Protein AF-U9URC3-F1 (afdb_monomer)

Secondary structure (DSSP, 8-state):
---S---BS-EEEE--PPP---TTHHHHHHHHHHHHHHHHHHHT--TTTS-HHHHHHHHHHTT---STT--EEEE-TT-B-SSSSSPPPGGG-SS--TT-----S-S----SHHHHHHHH---------SS---GGGS-GGGGGG--SS---TT-TT----HHHHHTSPPPPTTSHHHHHHHHHHHHHHHHHHHHHHHHHHHHHHHHHTTS-GGGHHHHHHHHHHHHHHHHHHHHHHHHHHHHHHHHHHHHHHHHHHHHHHHHHHHHHHHHHHS----GGGGGGS--TT---TT-----TTS------PPPPP--------PPP-----

Sequence (329 aa):
MVQKAQNYMYRKYYSEFKYRYSSSKKRQEKRFERNRRRVFKKAGIDSISSTKEEKLLASRRSTFLLTESQYIVKPIMHLKYKKKFTYPLQGFYNFPIPHLKETSPAVPEVDMTSFFEANRNYIPPTPVLTHPIDVSKVPPDLIPYIPDYPVYYGDIHNHLSNKQKAQRKPLQVGSKKWKDHIRQIKFFKENQLAREQERLDRLDNAKLWNTSPHKVDQRLSHERLLNKLQDRYDDYRKIKSQVSTIDNLNNECKKLSSLIEDAHLDLALTQRLSGDTSDDTKAFEQRPCKRVANVNHNLDLLQSSHTKKRIRALNTSDDGIVLTPVITE

Nearest PDB structures (foldseek):
  8hkz-assembly1_L31E  TM=2.756E-01  e=2.527E+00  Sulfolobus acidocaldarius DSM 639
  7pnw-assembly1_G  TM=2.609E-01  e=5.051E+00  Mus musculus

Foldseek 3Di:
DDPDWDQFLDKDKAAQDDDDDDPCVVVVVVVLVVVLVVLCVVLVHDPPPDDPVSSVVSCQVVQHPPDRGDMGIGGDVVGGQPDIPDDDDPVVDPDDRVPPPPDDDDDDDPPPVVVVVVVVPPPDPQPQVPDDQPCVLADPVLVVQDDRHFAFQPCLPVPDDPVRVVVGDGDDRNDPSVNVSSVVSVVVVVVVVVVVVVVVVLVVCCVVVVHDSVCSVVVVVVVVVVVVVVVVVVVVVVVVVVVVVVVVVVVVVVVVVVVVVVVVVVVVVVCVVPDPDDPVPPVPPPDVPDDDPVPDPPPPPPPDPDDDDDDDDDDDDDDDDDDDDDDDD

pLDDT: mean 75.78, std 19.38, range [30.55, 97.69]

Radius of gyration: 50.07 Å; Cα contacts (8 Å, |Δi|>4): 153; chains: 1; bounding box: 98×96×127 Å

Organism: Rhizophagus irregularis (strain DAOM 181602 / DAOM 197198 / MUCL 43194) (NCBI:txid747089)

Mean predicted aligned error: 22.15 Å

Structure (mmCIF, N/CA/C/O backbone):
data_AF-U9URC3-F1
#
_entry.id   AF-U9URC3-F1
#
loop_
_atom_site.group_PDB
_atom_site.id
_atom_site.type_symbol
_atom_site.label_atom_id
_atom_site.label_alt_id
_atom_site.label_comp_id
_atom_site.label_asym_id
_atom_site.label_entity_id
_atom_site.label_seq_id
_atom_site.pdbx_PDB_ins_code
_atom_site.Cartn_x
_atom_site.Cartn_y
_atom_site.Cartn_z
_atom_site.occupancy
_atom_site.B_iso_or_equiv
_atom_site.auth_seq_id
_atom_site.auth_comp_id
_atom_site.auth_asym_id
_atom_site.auth_atom_id
_atom_site.pdbx_PDB_model_num
ATOM 1 N N . MET A 1 1 ? -8.338 -39.412 24.713 1.00 31.38 1 MET A N 1
ATOM 2 C CA . MET A 1 1 ? -6.978 -38.843 24.876 1.00 31.38 1 MET A CA 1
ATOM 3 C C . MET A 1 1 ? -6.890 -37.502 24.160 1.00 31.38 1 MET A C 1
ATOM 5 O O . MET A 1 1 ? -6.954 -37.460 22.937 1.00 31.38 1 MET A O 1
ATOM 9 N N . VAL A 1 2 ? -6.795 -36.406 24.916 1.00 30.55 2 VAL A N 1
ATOM 10 C CA . VAL A 1 2 ? -6.688 -35.039 24.383 1.00 30.55 2 VAL A CA 1
ATOM 11 C C . VAL A 1 2 ? -5.329 -34.891 23.697 1.00 30.55 2 VAL A C 1
ATOM 13 O O . VAL A 1 2 ? -4.292 -34.833 24.355 1.00 30.55 2 VAL A O 1
ATOM 16 N N . GLN A 1 3 ? -5.308 -34.886 22.363 1.00 45.25 3 GLN A N 1
ATOM 17 C CA . GLN A 1 3 ? -4.078 -34.621 21.622 1.00 45.25 3 GLN A CA 1
ATOM 18 C C . GLN A 1 3 ? -3.603 -33.199 21.941 1.00 45.25 3 GLN A C 1
ATOM 20 O O . GLN A 1 3 ? -4.361 -32.239 21.808 1.00 45.25 3 GLN A O 1
ATOM 25 N N . LYS A 1 4 ? -2.338 -33.086 22.362 1.00 45.06 4 LYS A N 1
ATOM 26 C CA . LYS A 1 4 ? -1.588 -31.844 22.610 1.00 45.06 4 LYS A CA 1
ATOM 27 C C . LYS A 1 4 ? -2.038 -30.743 21.637 1.00 45.06 4 LYS A C 1
ATOM 29 O O . LYS A 1 4 ? -1.930 -30.925 20.424 1.00 45.06 4 LYS A O 1
ATOM 34 N N . ALA A 1 5 ? -2.581 -29.656 22.188 1.00 51.66 5 ALA A N 1
ATOM 35 C CA . ALA A 1 5 ? -3.389 -28.647 21.500 1.00 51.66 5 ALA A CA 1
ATOM 36 C C . ALA A 1 5 ? -3.005 -28.395 20.038 1.00 51.66 5 ALA A C 1
ATOM 38 O O . ALA A 1 5 ? -2.007 -27.740 19.719 1.00 51.66 5 ALA A O 1
ATOM 39 N N . GLN A 1 6 ? -3.832 -28.909 19.131 1.00 62.38 6 GLN A N 1
ATOM 40 C CA . GLN A 1 6 ? -3.716 -28.589 17.721 1.00 62.38 6 GLN A CA 1
ATOM 41 C C . GLN A 1 6 ? -4.151 -27.131 17.520 1.00 62.38 6 GLN A C 1
ATOM 43 O O . GLN A 1 6 ? -5.314 -26.797 17.682 1.00 62.38 6 GLN A O 1
ATOM 48 N N . ASN A 1 7 ? -3.213 -26.249 17.166 1.00 74.81 7 ASN A N 1
ATOM 49 C CA . ASN A 1 7 ? -3.511 -24.834 16.883 1.00 74.81 7 ASN A CA 1
ATOM 50 C C . ASN A 1 7 ? -4.219 -24.618 15.533 1.00 74.81 7 ASN A C 1
ATOM 52 O O . ASN A 1 7 ? -4.703 -23.522 15.258 1.00 74.81 7 ASN A O 1
ATOM 56 N N . TYR A 1 8 ? -4.222 -25.636 14.676 1.00 81.50 8 TYR A N 1
ATOM 57 C CA . TYR A 1 8 ? -4.667 -25.563 13.290 1.00 81.50 8 TYR A CA 1
ATOM 58 C C . TYR A 1 8 ? -5.859 -26.488 13.095 1.00 81.50 8 TYR A C 1
ATOM 60 O O . TYR A 1 8 ? -5.805 -27.637 13.528 1.00 81.50 8 TYR A O 1
ATOM 68 N N . MET A 1 9 ? -6.892 -25.983 12.427 1.00 80.94 9 MET A N 1
ATOM 69 C CA . MET A 1 9 ? -8.122 -26.722 12.136 1.00 80.94 9 MET A CA 1
ATOM 70 C C . MET A 1 9 ? -7.886 -27.832 11.125 1.00 80.94 9 MET A C 1
ATOM 72 O O . MET A 1 9 ? -8.385 -28.939 11.278 1.00 80.94 9 MET A O 1
ATOM 76 N N . TYR A 1 10 ? -7.076 -27.534 10.112 1.00 82.12 10 TYR A N 1
ATOM 77 C CA . TYR A 1 10 ? -6.843 -28.433 8.997 1.00 82.12 10 TYR A CA 1
ATOM 78 C C . TYR A 1 10 ? -5.362 -28.610 8.729 1.00 82.12 10 TYR A C 1
ATOM 80 O O . TYR A 1 10 ? -4.524 -27.723 8.952 1.00 82.12 10 TYR A O 1
ATOM 88 N N . ARG A 1 11 ? -5.050 -29.775 8.176 1.00 85.06 11 ARG A N 1
ATOM 89 C CA . ARG A 1 11 ? -3.738 -30.096 7.644 1.00 85.06 11 ARG A CA 1
ATOM 90 C C . ARG A 1 11 ? -3.910 -30.593 6.224 1.00 85.06 11 ARG A C 1
ATOM 92 O O . ARG A 1 11 ? -4.768 -31.423 5.957 1.00 85.06 11 ARG A O 1
ATOM 99 N N . LYS A 1 12 ? -3.077 -30.089 5.323 1.00 88.31 12 LYS A N 1
ATOM 100 C CA . LYS A 1 12 ? -3.027 -30.569 3.952 1.00 88.31 12 LYS A CA 1
ATOM 101 C C . LYS A 1 12 ? -2.119 -31.788 3.885 1.00 88.31 12 LYS A C 1
ATOM 103 O O . LYS A 1 12 ? -0.969 -31.727 4.332 1.00 88.31 12 LYS A O 1
ATOM 108 N N . TYR A 1 13 ? -2.673 -32.871 3.359 1.00 89.12 13 TYR A N 1
ATOM 109 C CA . TYR A 1 13 ? -1.991 -34.127 3.101 1.00 89.12 13 TYR A CA 1
ATOM 110 C C . TYR A 1 13 ? -1.509 -34.125 1.651 1.00 89.12 13 TYR A C 1
ATOM 112 O O . TYR A 1 13 ? -2.293 -33.874 0.740 1.00 89.12 13 TYR A O 1
ATOM 120 N N . TYR A 1 14 ? -0.215 -34.335 1.447 1.00 88.38 14 TYR A N 1
ATOM 121 C CA . TYR A 1 14 ? 0.390 -34.464 0.129 1.00 88.38 14 TYR A CA 1
ATOM 122 C C . TYR A 1 14 ? 0.994 -35.865 0.029 1.00 88.38 14 TYR A C 1
ATOM 124 O O . TYR A 1 14 ? 1.852 -36.207 0.846 1.00 88.38 14 TYR A O 1
ATOM 132 N N . SER A 1 15 ? 0.557 -36.651 -0.947 1.00 88.38 15 SER A N 1
ATOM 133 C CA . SER A 1 15 ? 0.990 -38.031 -1.183 1.00 88.38 15 SER A CA 1
ATOM 134 C C . SER A 1 15 ? 1.217 -38.274 -2.672 1.00 88.38 15 SER A C 1
ATOM 136 O O . SER A 1 15 ? 1.028 -37.367 -3.481 1.00 88.38 15 SER A O 1
ATOM 138 N N . GLU A 1 16 ? 1.644 -39.493 -3.017 1.00 87.38 16 GLU A N 1
ATOM 139 C CA . GLU A 1 16 ? 1.730 -39.964 -4.408 1.00 87.38 16 GLU A CA 1
ATOM 140 C C . GLU A 1 16 ? 2.624 -39.086 -5.293 1.00 87.38 16 GLU A C 1
ATOM 142 O O . GLU A 1 16 ? 2.329 -38.789 -6.454 1.00 87.38 16 GLU A O 1
ATOM 147 N N . PHE A 1 17 ? 3.746 -38.639 -4.728 1.00 82.69 17 PHE A N 1
ATOM 148 C CA . PHE A 1 17 ? 4.699 -37.809 -5.446 1.00 82.69 17 PHE A CA 1
ATOM 149 C C . PHE A 1 17 ? 5.296 -38.586 -6.619 1.00 82.69 17 PHE A C 1
ATOM 151 O O . PHE A 1 17 ? 5.963 -39.600 -6.435 1.00 82.69 17 PHE A O 1
ATOM 158 N N . LYS A 1 18 ? 5.086 -38.076 -7.834 1.00 80.88 18 LYS A N 1
ATOM 159 C CA . LYS A 1 18 ? 5.666 -38.644 -9.053 1.00 80.88 18 LYS A CA 1
ATOM 160 C C . LYS A 1 18 ? 6.988 -37.961 -9.365 1.00 80.88 18 LYS A C 1
ATOM 162 O O . LYS A 1 18 ? 7.048 -36.733 -9.480 1.00 80.88 18 LYS A O 1
ATOM 167 N N . TYR A 1 19 ? 8.035 -38.756 -9.544 1.00 74.75 19 TYR A N 1
ATOM 168 C CA . TYR A 1 19 ? 9.313 -38.249 -10.017 1.00 74.75 19 TYR A CA 1
ATOM 169 C C . TYR A 1 19 ? 9.184 -37.792 -11.477 1.00 74.75 19 TYR A C 1
ATOM 171 O O . TYR A 1 19 ? 8.700 -38.534 -12.330 1.00 74.75 19 TYR A O 1
ATOM 179 N N . ARG A 1 20 ? 9.610 -36.559 -11.779 1.00 78.50 20 ARG A N 1
ATOM 180 C CA . ARG A 1 20 ? 9.682 -36.044 -13.155 1.00 78.50 20 ARG A CA 1
ATOM 181 C C . ARG A 1 20 ? 11.132 -35.791 -13.531 1.00 78.50 20 ARG A C 1
ATOM 183 O O . ARG A 1 20 ? 11.792 -34.933 -12.943 1.00 78.50 20 ARG A O 1
ATOM 190 N N . TYR A 1 21 ? 11.614 -36.516 -14.536 1.00 72.81 21 TYR A N 1
ATOM 191 C CA . TYR A 1 21 ? 12.938 -36.289 -15.100 1.00 72.81 21 TYR A CA 1
ATOM 192 C C . TYR A 1 21 ? 12.959 -34.930 -15.811 1.00 72.81 21 TYR A C 1
ATOM 194 O O . TYR A 1 21 ? 12.099 -34.627 -16.632 1.00 72.81 21 TYR A O 1
ATOM 202 N N . SER A 1 22 ? 13.936 -34.093 -15.467 1.00 79.31 22 SER A N 1
ATOM 203 C CA . SER A 1 22 ? 14.170 -32.797 -16.108 1.00 79.31 22 SER A CA 1
ATOM 204 C C . SER A 1 22 ? 15.637 -32.677 -16.508 1.00 79.31 22 SER A C 1
ATOM 206 O O . SER A 1 22 ? 16.502 -33.333 -15.918 1.00 79.31 22 SER A O 1
ATOM 208 N N . SER A 1 23 ? 15.945 -31.776 -17.443 1.00 78.00 23 SER A N 1
ATOM 209 C CA . SER A 1 23 ? 17.325 -31.441 -17.841 1.00 78.00 23 SER A CA 1
ATOM 210 C C . SER A 1 23 ? 18.211 -30.999 -16.662 1.00 78.00 23 SER A C 1
ATOM 212 O O . SER A 1 23 ? 19.436 -31.042 -16.732 1.00 78.00 23 SER A O 1
ATOM 214 N N . SER A 1 24 ? 17.601 -30.630 -15.530 1.00 85.81 24 SER A N 1
ATOM 215 C CA . SER A 1 24 ? 18.272 -30.213 -14.297 1.00 85.81 24 SER A CA 1
ATOM 216 C C . SER A 1 24 ? 18.508 -31.339 -13.276 1.00 85.81 24 SER A C 1
ATOM 218 O O . SER A 1 24 ? 18.863 -31.036 -12.132 1.00 85.81 24 SER A O 1
ATOM 220 N N . LYS A 1 25 ? 18.366 -32.622 -13.652 1.00 86.62 25 LYS A N 1
ATOM 221 C CA . LYS A 1 25 ? 18.494 -33.792 -12.753 1.00 86.62 25 LYS A CA 1
ATOM 222 C C . LYS A 1 25 ? 19.725 -33.730 -11.840 1.00 86.62 25 LYS A C 1
ATOM 224 O O . LYS A 1 25 ? 19.582 -33.730 -10.620 1.00 86.62 25 LYS A O 1
ATOM 229 N N . LYS A 1 26 ? 20.928 -33.557 -12.407 1.00 88.44 26 LYS A N 1
ATOM 230 C CA . LYS A 1 26 ? 22.192 -33.500 -11.637 1.00 88.44 26 LYS A CA 1
ATOM 231 C C . LYS A 1 26 ? 22.190 -32.384 -10.582 1.00 88.44 26 LYS A C 1
ATOM 233 O O . LYS A 1 26 ? 22.723 -32.547 -9.485 1.00 88.44 26 LYS A O 1
ATOM 238 N N . ARG A 1 27 ? 21.597 -31.222 -10.896 1.00 89.88 27 ARG A N 1
ATOM 239 C CA . ARG A 1 27 ? 21.493 -30.090 -9.956 1.00 89.88 27 ARG A CA 1
ATOM 240 C C . ARG A 1 27 ? 20.479 -30.381 -8.849 1.00 89.88 27 ARG A C 1
ATOM 242 O O . ARG A 1 27 ? 20.736 -30.031 -7.698 1.00 89.88 27 ARG A O 1
ATOM 249 N N . GLN A 1 28 ? 19.354 -31.007 -9.186 1.00 88.56 28 GLN A N 1
ATOM 250 C CA . GLN A 1 28 ? 18.324 -31.402 -8.223 1.00 88.56 28 GLN A CA 1
ATOM 251 C C . GLN A 1 28 ? 18.847 -32.466 -7.257 1.00 88.56 28 GLN A C 1
ATOM 253 O O . GLN A 1 28 ? 18.683 -32.311 -6.053 1.00 88.56 28 GLN A O 1
ATOM 258 N N . GLU A 1 29 ? 19.578 -33.459 -7.756 1.00 90.12 29 GLU A N 1
ATOM 259 C CA . GLU A 1 29 ? 20.199 -34.517 -6.954 1.00 90.12 29 GLU A CA 1
ATOM 260 C C . GLU A 1 29 ? 21.254 -33.961 -5.986 1.00 90.12 29 GLU A C 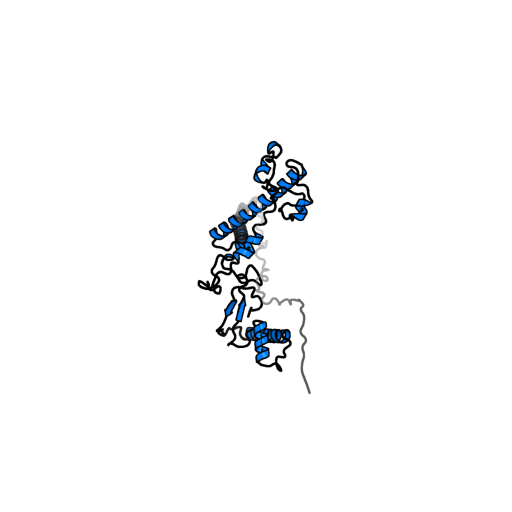1
ATOM 262 O O . GLU A 1 29 ? 21.201 -34.214 -4.784 1.00 90.12 29 GLU A O 1
ATOM 267 N N . LYS A 1 30 ? 22.133 -33.061 -6.455 1.00 92.62 30 LYS A N 1
ATOM 268 C CA . LYS A 1 30 ? 23.067 -32.340 -5.567 1.00 92.62 30 LYS A CA 1
ATOM 269 C C . LYS A 1 30 ? 22.343 -31.540 -4.477 1.00 92.62 30 LYS A C 1
ATOM 271 O O . LYS A 1 30 ? 22.821 -31.459 -3.345 1.00 92.62 30 LYS A O 1
ATOM 276 N N . ARG A 1 31 ? 21.209 -30.902 -4.800 1.00 92.31 31 ARG A N 1
ATOM 277 C CA . ARG A 1 31 ? 20.391 -30.166 -3.816 1.00 92.31 31 ARG A CA 1
ATOM 278 C C . ARG A 1 31 ? 19.714 -31.115 -2.828 1.00 92.31 31 ARG A C 1
ATOM 280 O O . ARG A 1 31 ? 19.705 -30.811 -1.637 1.00 92.31 31 ARG A O 1
ATOM 287 N N . PHE A 1 32 ? 19.201 -32.243 -3.309 1.00 92.00 32 PHE A N 1
ATOM 288 C CA . PHE A 1 32 ? 18.604 -33.294 -2.496 1.00 92.00 32 PHE A CA 1
ATOM 289 C C . PHE A 1 32 ? 19.607 -33.830 -1.473 1.00 92.00 32 PHE A C 1
ATOM 291 O O . PHE A 1 32 ? 19.344 -33.758 -0.276 1.00 92.00 32 PHE A O 1
ATOM 298 N N . GLU A 1 33 ? 20.799 -34.235 -1.914 1.00 92.62 33 GLU A N 1
ATOM 299 C CA . GLU A 1 33 ? 21.848 -34.759 -1.033 1.00 92.62 33 GLU A CA 1
ATOM 300 C C . GLU A 1 33 ? 22.318 -33.738 0.004 1.00 92.62 33 GLU A C 1
ATOM 302 O O . GLU A 1 33 ? 22.483 -34.056 1.185 1.00 92.62 33 GLU A O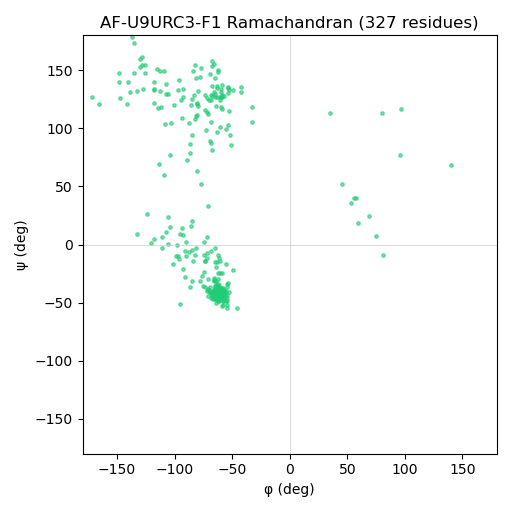 1
ATOM 307 N N . ARG A 1 34 ? 22.471 -32.472 -0.400 1.00 94.44 34 ARG A N 1
ATOM 308 C CA . ARG A 1 34 ? 22.800 -31.391 0.538 1.00 94.44 34 ARG A CA 1
ATOM 309 C C . ARG A 1 34 ? 21.724 -31.235 1.614 1.00 94.44 34 ARG A C 1
ATOM 311 O O . ARG A 1 34 ? 22.055 -31.079 2.790 1.00 94.44 34 ARG A O 1
ATOM 318 N N . ASN A 1 35 ? 20.451 -31.271 1.224 1.00 93.62 35 ASN A N 1
ATOM 319 C CA . ASN A 1 35 ? 19.338 -31.166 2.163 1.00 93.62 35 ASN A CA 1
ATOM 320 C C . ASN A 1 35 ? 19.250 -32.392 3.075 1.00 93.62 35 ASN A C 1
ATOM 322 O O . ASN A 1 35 ? 19.086 -32.215 4.280 1.00 93.62 35 ASN A O 1
ATOM 326 N N . ARG A 1 36 ? 19.454 -33.601 2.541 1.00 91.56 36 ARG A N 1
ATOM 327 C CA . ARG A 1 36 ? 19.506 -34.851 3.311 1.00 91.56 36 ARG A CA 1
ATOM 328 C C . ARG A 1 36 ? 20.543 -34.768 4.431 1.00 91.56 36 ARG A C 1
ATOM 330 O O . ARG A 1 36 ? 20.204 -34.941 5.599 1.00 91.56 36 ARG A O 1
ATOM 337 N N . ARG A 1 37 ? 21.783 -34.384 4.102 1.00 92.12 37 ARG A N 1
ATOM 338 C CA . ARG A 1 37 ? 22.860 -34.195 5.094 1.00 92.12 37 ARG A CA 1
ATOM 339 C C . ARG A 1 37 ? 22.503 -33.148 6.144 1.00 92.12 37 ARG A C 1
ATOM 341 O O . ARG A 1 37 ? 22.754 -33.353 7.326 1.00 92.12 37 ARG A O 1
ATOM 348 N N . ARG A 1 38 ? 21.894 -32.030 5.732 1.00 94.06 38 ARG A N 1
ATOM 349 C CA . ARG A 1 38 ? 21.461 -30.970 6.655 1.00 94.06 38 ARG A CA 1
ATOM 350 C C . ARG A 1 38 ? 20.397 -31.466 7.634 1.00 94.06 38 ARG A C 1
ATOM 352 O O . ARG A 1 38 ? 20.469 -31.130 8.811 1.00 94.06 38 ARG A O 1
ATOM 359 N N . VAL A 1 39 ? 19.419 -32.233 7.156 1.00 93.62 39 VAL A N 1
ATOM 360 C CA . VAL A 1 39 ? 18.357 -32.811 7.991 1.00 93.62 39 VAL A CA 1
ATOM 361 C C . VAL A 1 39 ? 18.947 -33.759 9.027 1.00 93.62 39 VAL A C 1
ATOM 363 O O . VAL A 1 39 ? 18.636 -33.626 10.208 1.00 93.62 39 VAL A O 1
ATOM 366 N N . PHE A 1 40 ? 19.835 -34.657 8.601 1.00 93.06 40 PHE A N 1
ATOM 367 C CA . PHE A 1 40 ? 20.477 -35.626 9.489 1.00 93.06 40 PHE A CA 1
ATOM 368 C C . PHE A 1 40 ? 21.372 -34.941 10.523 1.00 93.06 40 PHE A C 1
ATOM 370 O O . PHE A 1 40 ? 21.194 -35.162 11.718 1.00 93.06 40 PHE A O 1
ATOM 377 N N . LYS A 1 41 ? 22.203 -33.980 10.096 1.00 92.75 41 LYS A N 1
ATOM 378 C CA . LYS A 1 41 ? 23.013 -33.157 11.006 1.00 92.75 41 LYS A CA 1
ATOM 379 C C . LYS A 1 41 ? 22.152 -32.408 12.028 1.00 92.75 41 LYS A C 1
ATOM 381 O O . LYS A 1 41 ? 22.496 -32.367 13.201 1.00 92.75 41 LYS A O 1
ATOM 386 N N . LYS A 1 42 ? 21.019 -31.831 11.607 1.00 93.31 42 LYS A N 1
ATOM 387 C CA . LYS A 1 42 ? 20.093 -31.126 12.511 1.00 93.31 42 LYS A CA 1
ATOM 388 C C . LYS A 1 42 ? 19.441 -32.064 13.532 1.00 93.31 42 LYS A C 1
ATOM 390 O O . LYS A 1 42 ? 19.111 -31.623 14.626 1.00 93.31 42 LYS A O 1
ATOM 395 N N . ALA A 1 43 ? 19.219 -33.320 13.161 1.00 90.12 43 ALA A N 1
ATOM 396 C CA . ALA A 1 43 ? 18.671 -34.337 14.048 1.00 90.12 43 ALA A CA 1
ATOM 397 C C . ALA A 1 43 ? 19.740 -35.032 14.911 1.00 90.12 43 ALA A C 1
ATOM 399 O O . ALA A 1 43 ? 19.367 -35.834 15.758 1.00 90.12 43 ALA A O 1
ATOM 400 N N . GLY A 1 44 ? 21.029 -34.732 14.707 1.00 91.19 44 GLY A N 1
ATOM 401 C CA . GLY A 1 44 ? 22.131 -35.383 15.416 1.00 91.19 44 GLY A CA 1
ATOM 402 C C . GLY A 1 44 ? 22.323 -36.852 15.034 1.00 91.19 44 GLY A C 1
ATOM 403 O O . GLY A 1 44 ? 22.834 -37.610 15.846 1.00 91.19 44 GLY A O 1
ATOM 404 N N . ILE A 1 45 ? 21.885 -37.261 13.835 1.00 89.19 45 ILE A N 1
ATOM 405 C CA . ILE A 1 45 ? 22.007 -38.647 13.365 1.00 89.19 45 ILE A CA 1
ATOM 406 C C . ILE A 1 45 ? 23.077 -38.772 12.281 1.00 89.19 45 ILE A C 1
ATOM 408 O O . ILE A 1 45 ? 23.140 -37.965 11.347 1.00 89.19 45 ILE A O 1
ATOM 412 N N . ASP A 1 46 ? 23.878 -39.829 12.371 1.00 85.94 46 ASP A N 1
ATOM 413 C CA . ASP A 1 46 ? 24.911 -40.126 11.385 1.00 85.94 46 ASP A CA 1
ATOM 414 C C . ASP A 1 46 ? 24.332 -40.861 10.187 1.00 85.94 46 ASP A C 1
ATOM 416 O O . ASP A 1 46 ? 23.687 -41.897 10.326 1.00 85.94 46 ASP A O 1
ATOM 420 N N . SER A 1 47 ? 24.605 -40.374 8.975 1.00 77.44 47 SER A N 1
ATOM 421 C CA . SER A 1 47 ? 24.034 -40.943 7.744 1.00 77.44 47 SER A CA 1
ATOM 422 C C . SER A 1 47 ? 24.370 -42.425 7.530 1.00 77.44 47 SER A C 1
ATOM 424 O O . SER A 1 47 ? 23.636 -43.103 6.808 1.00 77.44 47 SER A O 1
ATOM 426 N N . ILE A 1 48 ? 25.470 -42.911 8.108 1.00 81.00 48 ILE A N 1
ATOM 427 C CA . ILE A 1 48 ? 25.983 -44.273 7.914 1.00 81.00 48 ILE A CA 1
ATOM 428 C C . ILE A 1 48 ? 25.480 -45.193 9.034 1.00 81.00 48 ILE A C 1
ATOM 430 O O . ILE A 1 48 ? 24.862 -46.205 8.730 1.00 81.00 48 ILE A O 1
ATOM 434 N N . SER A 1 49 ? 25.655 -44.790 10.297 1.00 83.75 49 SER A N 1
ATOM 435 C CA . SER A 1 49 ? 25.343 -45.608 11.481 1.00 83.75 49 SER A CA 1
ATOM 436 C C . SER A 1 49 ? 23.845 -45.674 11.829 1.00 83.75 49 SER A C 1
ATOM 438 O O . SER A 1 49 ? 23.367 -46.691 12.320 1.00 83.75 49 SER A O 1
ATOM 440 N N . SER A 1 50 ? 23.071 -44.617 11.543 1.00 86.69 50 SER A N 1
ATOM 441 C CA . SER A 1 50 ? 21.668 -44.551 11.990 1.00 86.69 50 SER A CA 1
ATOM 442 C C . SER A 1 50 ? 20.741 -45.545 11.288 1.00 86.69 50 SER A C 1
ATOM 444 O O . SER A 1 50 ? 20.868 -45.836 10.085 1.00 86.69 50 SER A O 1
ATOM 446 N N . THR A 1 51 ? 19.748 -46.020 12.041 1.00 90.50 51 THR A N 1
ATOM 447 C CA . THR A 1 51 ? 18.754 -46.976 11.546 1.00 90.50 51 THR A CA 1
ATOM 448 C C . THR A 1 51 ? 17.858 -46.337 10.483 1.00 90.50 51 THR A C 1
ATOM 450 O O . THR A 1 51 ? 17.698 -45.113 10.389 1.00 90.50 51 THR A O 1
ATOM 453 N N . LYS A 1 52 ? 17.234 -47.169 9.639 1.00 87.62 52 LYS A N 1
ATOM 454 C CA . LYS A 1 52 ? 16.277 -46.687 8.630 1.00 87.62 52 LYS A CA 1
ATOM 455 C C . LYS A 1 52 ? 15.139 -45.901 9.291 1.00 87.62 52 LYS A C 1
ATOM 457 O O . LYS A 1 52 ? 14.745 -44.859 8.777 1.00 87.62 52 LYS A O 1
ATOM 462 N N . GLU A 1 53 ? 14.649 -46.361 10.436 1.00 88.50 53 GLU A N 1
ATOM 463 C CA . GLU A 1 53 ? 13.547 -45.728 11.164 1.00 88.50 53 GLU A CA 1
ATOM 464 C C . GLU A 1 53 ? 13.916 -44.355 11.724 1.00 88.50 53 GLU A C 1
ATOM 466 O O . GLU A 1 53 ? 13.148 -43.406 11.558 1.00 88.50 53 GLU A O 1
ATOM 471 N N . GLU A 1 54 ? 15.114 -44.201 12.289 1.00 90.31 54 GLU A N 1
ATOM 472 C CA . GLU A 1 54 ? 15.624 -42.907 12.756 1.00 90.31 54 GLU A CA 1
ATOM 473 C C . GLU A 1 54 ? 15.717 -41.893 11.615 1.00 90.31 54 GLU A C 1
ATOM 475 O O . GLU A 1 54 ? 15.239 -40.758 11.734 1.00 90.31 54 GLU A O 1
ATOM 480 N N . LYS A 1 55 ? 16.257 -42.320 10.467 1.00 89.56 55 LYS A N 1
ATOM 481 C CA . LYS A 1 55 ? 16.334 -41.494 9.254 1.00 89.56 55 LYS A CA 1
ATOM 482 C C . LYS A 1 55 ? 14.942 -41.082 8.782 1.00 89.56 55 LYS A C 1
ATOM 484 O O . LYS A 1 55 ? 14.731 -39.913 8.440 1.00 89.56 55 LYS A O 1
ATOM 489 N N . LEU A 1 56 ? 13.977 -42.004 8.786 1.00 88.81 56 LEU A N 1
ATOM 490 C CA . LEU A 1 56 ? 12.587 -41.721 8.423 1.00 88.81 56 LEU A CA 1
ATOM 491 C C . LEU A 1 56 ? 11.937 -40.746 9.419 1.00 88.81 56 LEU A C 1
ATOM 493 O O . LEU A 1 56 ? 11.281 -39.794 8.996 1.00 88.81 56 LEU A O 1
ATOM 497 N N . LEU A 1 57 ? 12.150 -40.917 10.724 1.00 88.38 57 LEU A N 1
ATOM 498 C CA . LEU A 1 57 ? 11.591 -40.049 11.761 1.00 88.38 57 LEU A CA 1
ATOM 499 C C . LEU A 1 57 ? 12.161 -38.625 11.683 1.00 88.38 57 LEU A C 1
ATOM 501 O O . LEU A 1 57 ? 11.401 -37.651 11.716 1.00 88.38 57 LEU A O 1
ATOM 505 N N . ALA A 1 58 ? 13.479 -38.487 11.520 1.00 90.19 58 ALA A N 1
ATOM 506 C CA . ALA A 1 58 ? 14.148 -37.200 11.322 1.00 90.19 58 ALA A CA 1
ATOM 507 C C . ALA A 1 58 ? 13.654 -36.490 10.051 1.00 90.19 58 ALA A C 1
ATOM 509 O O . ALA A 1 58 ? 13.367 -35.285 10.057 1.00 90.19 58 ALA A O 1
ATOM 510 N N . SER A 1 59 ? 13.478 -37.252 8.971 1.00 89.38 59 SER A N 1
ATOM 511 C CA . SER A 1 59 ? 12.929 -36.750 7.708 1.00 89.38 59 SER A CA 1
ATOM 512 C C . SER A 1 59 ? 11.488 -36.258 7.884 1.00 89.38 59 SER A C 1
ATOM 514 O O . SER A 1 59 ? 11.172 -35.128 7.517 1.00 89.38 59 SER A O 1
ATOM 516 N N . ARG A 1 60 ? 10.629 -37.019 8.577 1.00 86.31 60 ARG A N 1
ATOM 517 C CA . ARG A 1 60 ? 9.241 -36.614 8.874 1.00 86.31 60 ARG A CA 1
ATOM 518 C C . ARG A 1 60 ? 9.173 -35.341 9.715 1.00 86.31 60 ARG A C 1
ATOM 520 O O . ARG A 1 60 ? 8.418 -34.430 9.377 1.00 86.31 60 ARG A O 1
ATOM 527 N N . ARG A 1 61 ? 9.985 -35.234 10.774 1.00 86.75 61 ARG A N 1
ATOM 528 C CA . ARG A 1 61 ? 10.046 -34.035 11.636 1.00 86.75 61 ARG A CA 1
ATOM 529 C C . ARG A 1 61 ? 10.489 -32.785 10.873 1.00 86.75 61 ARG A C 1
ATOM 531 O O . ARG A 1 61 ? 10.002 -31.692 11.147 1.00 86.75 61 ARG A O 1
ATOM 538 N N . SER A 1 62 ? 11.388 -32.945 9.906 1.00 87.50 62 SER A N 1
ATOM 539 C CA . SER A 1 62 ? 11.885 -31.858 9.053 1.00 87.50 62 SER A CA 1
ATOM 540 C C . SER A 1 62 ? 11.067 -31.650 7.775 1.00 87.50 62 SER A C 1
ATOM 542 O O . SER A 1 62 ? 11.381 -30.758 6.986 1.00 87.50 62 SER A O 1
ATOM 544 N N . THR A 1 63 ? 9.989 -32.417 7.573 1.00 86.62 63 THR A N 1
ATOM 545 C CA . THR A 1 63 ? 9.173 -32.422 6.347 1.00 86.62 63 THR A CA 1
ATOM 546 C C . THR A 1 63 ? 9.992 -32.638 5.070 1.00 86.62 63 THR A C 1
ATOM 548 O O . THR A 1 63 ? 9.715 -32.036 4.035 1.00 86.62 63 THR A O 1
ATOM 551 N N . PHE A 1 64 ? 11.023 -33.472 5.169 1.00 89.44 64 PHE A N 1
ATOM 552 C CA . PHE A 1 64 ? 11.877 -33.898 4.072 1.00 89.44 64 PHE A CA 1
ATOM 553 C C . PHE A 1 64 ? 11.403 -35.258 3.551 1.00 89.44 64 PHE A C 1
ATOM 555 O O . PHE A 1 64 ? 11.144 -36.159 4.348 1.00 89.44 64 PHE A O 1
ATOM 562 N N . LEU A 1 65 ? 11.287 -35.397 2.229 1.00 88.56 65 LEU A N 1
ATOM 563 C CA . LEU A 1 65 ? 10.942 -36.661 1.579 1.00 88.56 65 LEU A CA 1
ATOM 564 C C . LEU A 1 65 ? 12.220 -37.453 1.317 1.00 88.56 65 LEU A C 1
ATOM 566 O O . LEU A 1 65 ? 12.984 -37.103 0.426 1.00 88.56 65 LEU A O 1
ATOM 570 N N . LEU A 1 66 ? 12.467 -38.490 2.110 1.00 87.88 66 LEU A N 1
ATOM 571 C CA . LEU A 1 66 ? 13.606 -39.391 1.947 1.00 87.88 66 LEU A CA 1
ATOM 572 C C . LEU A 1 66 ? 13.307 -40.529 0.964 1.00 87.88 66 LEU A C 1
ATOM 574 O O . LEU A 1 66 ? 14.198 -40.941 0.229 1.00 87.88 66 LEU A O 1
ATOM 578 N N . THR A 1 67 ? 12.073 -41.037 0.968 1.00 83.12 67 THR A N 1
ATOM 579 C CA . THR A 1 67 ? 11.611 -42.128 0.097 1.00 83.12 67 THR A CA 1
ATOM 580 C C . THR A 1 67 ? 10.325 -41.725 -0.616 1.00 83.12 67 THR A C 1
ATOM 582 O O . THR A 1 67 ? 9.568 -40.897 -0.113 1.00 83.12 67 THR A O 1
ATOM 585 N N . GLU A 1 68 ? 10.057 -42.323 -1.776 1.00 76.12 68 GLU A N 1
ATOM 586 C CA . GLU A 1 68 ? 8.910 -41.964 -2.627 1.00 76.12 68 GLU A CA 1
ATOM 587 C C . GLU A 1 68 ? 7.552 -42.279 -1.985 1.00 76.12 68 GLU A C 1
ATOM 589 O O . GLU A 1 68 ? 6.588 -41.545 -2.174 1.00 76.12 68 GLU A O 1
ATOM 594 N N . SER A 1 69 ? 7.490 -43.312 -1.144 1.00 75.25 69 SER A N 1
ATOM 595 C CA . SER A 1 69 ? 6.282 -43.707 -0.409 1.00 75.25 69 SER A CA 1
ATOM 596 C C . SER A 1 69 ? 5.918 -42.784 0.764 1.00 75.25 69 SER A C 1
ATOM 598 O O . SER A 1 69 ? 4.969 -43.058 1.500 1.00 75.25 69 SER A O 1
ATOM 600 N N . GLN A 1 70 ? 6.666 -41.701 0.990 1.00 81.75 70 GLN A N 1
ATOM 601 C CA . GLN A 1 70 ? 6.380 -40.766 2.073 1.00 81.75 70 GLN A CA 1
ATOM 602 C C . GLN A 1 70 ? 5.332 -39.726 1.691 1.00 81.75 70 GLN A C 1
ATOM 604 O O . GLN A 1 70 ? 5.243 -39.256 0.560 1.00 81.75 70 GLN A O 1
ATOM 609 N N . TYR A 1 71 ? 4.590 -39.295 2.705 1.00 86.25 71 TYR A N 1
ATOM 610 C CA . TYR A 1 71 ? 3.626 -38.213 2.606 1.00 86.25 71 TYR A CA 1
ATOM 611 C C . TYR A 1 71 ? 4.082 -37.004 3.428 1.00 86.25 71 TYR A C 1
ATOM 613 O O . TYR A 1 71 ? 4.736 -37.134 4.468 1.00 86.25 71 TYR A O 1
ATOM 621 N N . ILE A 1 72 ? 3.707 -35.806 2.982 1.00 85.69 72 ILE A N 1
ATOM 622 C CA . ILE A 1 72 ? 3.934 -34.562 3.719 1.00 85.69 72 ILE A CA 1
ATOM 623 C C . ILE A 1 72 ? 2.606 -34.101 4.309 1.00 85.69 72 ILE A C 1
ATOM 625 O O . ILE A 1 72 ? 1.622 -33.934 3.596 1.00 85.69 72 ILE A O 1
ATOM 629 N N . VAL A 1 73 ? 2.599 -33.807 5.609 1.00 86.56 73 VAL A N 1
ATOM 630 C CA . VAL A 1 73 ? 1.464 -33.157 6.274 1.00 86.56 73 VAL A CA 1
ATOM 631 C C . VAL A 1 73 ? 1.867 -31.750 6.689 1.00 86.56 73 VAL A C 1
ATOM 633 O O . VAL A 1 73 ? 2.777 -31.579 7.502 1.00 86.56 73 VAL A O 1
ATOM 636 N N . LYS A 1 74 ? 1.189 -30.729 6.156 1.00 86.12 74 LYS A N 1
ATOM 637 C CA . LYS A 1 74 ? 1.423 -29.322 6.527 1.00 86.12 74 LYS A CA 1
ATOM 638 C C . LYS A 1 74 ? 0.167 -28.707 7.142 1.00 86.12 74 LYS A C 1
ATOM 640 O O . LYS A 1 74 ? -0.907 -28.863 6.568 1.00 86.12 74 LYS A O 1
ATOM 645 N N . PRO A 1 75 ? 0.267 -27.992 8.275 1.00 88.12 75 PRO A N 1
ATOM 646 C CA . PRO A 1 75 ? -0.863 -27.230 8.793 1.00 88.12 75 PRO A CA 1
ATOM 647 C C . PRO A 1 75 ? -1.240 -26.099 7.832 1.00 88.12 75 PRO A C 1
ATOM 649 O O . PRO A 1 75 ? -0.364 -25.466 7.237 1.00 88.12 75 PRO A O 1
ATOM 652 N N . ILE A 1 76 ? -2.537 -25.820 7.704 1.00 86.62 76 ILE A N 1
ATOM 653 C CA . ILE A 1 76 ? -3.015 -24.683 6.916 1.00 86.62 76 ILE A CA 1
ATOM 654 C C . ILE A 1 76 ? -2.928 -23.425 7.783 1.00 86.62 76 ILE A C 1
ATOM 656 O O . ILE A 1 76 ? -3.679 -23.254 8.738 1.00 86.62 76 ILE A O 1
ATOM 660 N N . MET A 1 77 ? -1.973 -22.546 7.470 1.00 84.25 77 MET A N 1
ATOM 661 C CA . MET A 1 77 ? -1.571 -21.458 8.369 1.00 84.25 77 MET A CA 1
ATOM 662 C C . MET A 1 77 ? -2.663 -20.436 8.702 1.00 84.25 77 MET A C 1
ATOM 664 O O . MET A 1 77 ? -2.615 -19.853 9.785 1.00 84.25 77 MET A O 1
ATOM 668 N N . HIS A 1 78 ? -3.605 -20.209 7.790 1.00 82.06 78 HIS A N 1
ATOM 669 C CA . HIS A 1 78 ? -4.703 -19.258 7.966 1.00 82.06 78 HIS A CA 1
ATOM 670 C C . HIS A 1 78 ? -5.952 -19.894 8.599 1.00 82.06 78 HIS A C 1
ATOM 672 O O . HIS A 1 78 ? -6.845 -19.169 9.018 1.00 82.06 78 HIS A O 1
ATOM 678 N N . LEU A 1 79 ? -6.003 -21.226 8.731 1.00 82.44 79 LEU A N 1
ATOM 679 C CA . LEU A 1 79 ? -7.110 -21.946 9.368 1.00 82.44 79 LEU A CA 1
ATOM 680 C C . LEU A 1 79 ? -6.689 -22.401 10.766 1.00 82.44 79 LEU A C 1
ATOM 682 O O . LEU A 1 79 ? -6.317 -23.556 10.999 1.00 82.44 79 LEU A O 1
ATOM 686 N N . LYS A 1 80 ? -6.692 -21.445 11.695 1.00 83.62 80 LYS A N 1
ATOM 687 C CA . LYS A 1 80 ? -6.348 -21.642 13.106 1.00 83.62 80 LYS A CA 1
ATOM 688 C C . LYS A 1 80 ? -7.586 -21.535 13.978 1.00 83.62 80 LYS A C 1
ATOM 690 O O . LYS A 1 80 ? -8.484 -20.747 13.695 1.00 83.62 80 LYS A O 1
ATOM 695 N N . TYR A 1 81 ? -7.584 -22.268 15.085 1.00 80.38 81 TYR A N 1
ATOM 696 C CA . TYR A 1 81 ? -8.586 -22.047 16.118 1.00 80.38 81 TYR A CA 1
ATOM 697 C C . TYR A 1 81 ? -8.377 -20.674 16.777 1.00 80.38 81 TYR A C 1
ATOM 699 O O . TYR A 1 81 ? -7.250 -20.289 17.094 1.00 80.38 81 TYR A O 1
ATOM 707 N N . LYS A 1 82 ? -9.475 -19.940 16.986 1.00 77.44 82 LYS A N 1
ATOM 708 C CA . LYS A 1 82 ? -9.533 -18.622 17.637 1.00 77.44 82 LYS A CA 1
ATOM 709 C C . LYS A 1 82 ? -9.034 -18.682 19.078 1.00 77.44 82 LYS A C 1
ATOM 711 O O . LYS A 1 82 ? -8.312 -17.794 19.521 1.00 77.44 82 LYS A O 1
ATOM 716 N N . LYS A 1 83 ? -9.390 -19.748 19.799 1.00 75.50 83 LYS A N 1
ATOM 717 C CA . LYS A 1 83 ? -8.894 -20.041 21.144 1.00 75.50 83 LYS A CA 1
ATOM 718 C C . LYS A 1 83 ? -8.022 -21.292 21.096 1.00 75.50 83 LYS A C 1
ATOM 720 O O . LYS A 1 83 ? -8.392 -22.296 20.494 1.00 75.50 83 LYS A O 1
ATOM 725 N N . LYS A 1 84 ? -6.844 -21.221 21.715 1.00 69.69 84 LYS A N 1
ATOM 726 C CA . LYS A 1 84 ? -5.952 -22.376 21.886 1.00 69.69 84 LYS A CA 1
ATOM 727 C C . LYS A 1 84 ? -6.418 -23.184 23.105 1.00 69.69 84 LYS A C 1
ATOM 729 O O . LYS A 1 84 ? -7.029 -22.614 24.003 1.00 69.69 84 LYS A O 1
ATOM 734 N N . PHE A 1 85 ? -6.119 -24.484 23.144 1.00 61.25 85 PHE A N 1
ATOM 735 C CA . PHE A 1 85 ? -6.368 -25.366 24.305 1.00 61.25 85 PHE A CA 1
ATOM 736 C C . PHE A 1 85 ? -7.837 -25.492 24.757 1.00 61.25 85 PHE A C 1
ATOM 738 O O . PHE A 1 85 ? -8.100 -25.933 25.869 1.00 61.25 85 PHE A O 1
ATOM 745 N N . THR A 1 86 ? -8.796 -25.134 23.904 1.00 69.50 86 THR A N 1
ATOM 746 C CA . THR A 1 86 ? -10.238 -25.270 24.162 1.00 69.50 86 THR A CA 1
ATOM 747 C C . THR A 1 86 ? -10.883 -26.048 23.026 1.00 69.50 86 THR A C 1
ATOM 749 O O . THR A 1 86 ? -10.416 -25.981 21.885 1.00 69.50 86 THR A O 1
ATOM 752 N N . TYR A 1 87 ? -11.925 -26.820 23.337 1.00 70.38 87 TYR A N 1
ATOM 753 C CA . TYR A 1 87 ? -12.674 -27.542 22.316 1.00 70.38 87 TYR A CA 1
ATOM 754 C C . TYR A 1 87 ? -13.365 -26.526 21.389 1.00 70.38 87 TYR A C 1
A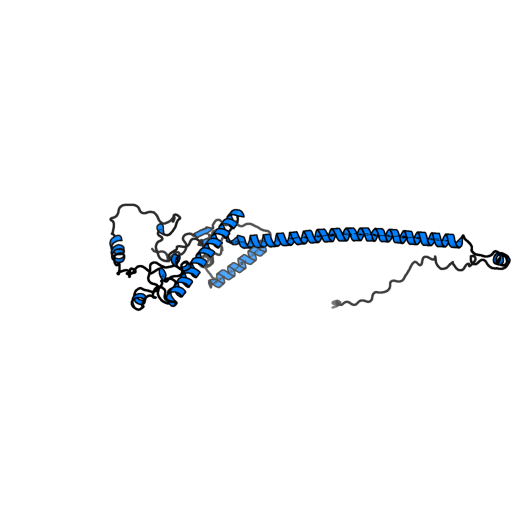TOM 756 O O . TYR A 1 87 ? -13.967 -25.565 21.881 1.00 70.38 87 TYR A O 1
ATOM 764 N N . PRO A 1 88 ? -13.227 -26.656 20.062 1.00 72.88 88 PRO A N 1
ATOM 765 C CA . PRO A 1 88 ? -13.783 -25.680 19.141 1.00 72.88 88 PRO A CA 1
ATOM 766 C C . PRO A 1 88 ? -15.310 -25.756 19.128 1.00 72.88 88 PRO A C 1
ATOM 768 O O . PRO A 1 88 ? -15.873 -26.808 18.864 1.00 72.88 88 PRO A O 1
ATOM 771 N N . LEU A 1 89 ? -15.975 -24.629 19.386 1.00 77.62 89 LEU A N 1
ATOM 772 C CA . LEU A 1 89 ? -17.429 -24.501 19.263 1.00 77.62 89 LEU A CA 1
ATOM 773 C C . LEU A 1 89 ? -17.797 -23.899 17.904 1.00 77.62 89 LEU A C 1
ATOM 775 O O . LEU A 1 89 ? -17.131 -22.961 17.452 1.00 77.62 89 LEU A O 1
ATOM 779 N N . GLN A 1 90 ? -18.882 -24.395 17.295 1.00 81.19 90 GLN A N 1
ATOM 780 C CA . GLN A 1 90 ? -19.384 -23.923 15.998 1.00 81.19 90 GLN A CA 1
ATOM 781 C C . GLN A 1 90 ? -19.664 -22.416 16.015 1.00 81.19 90 GLN A C 1
ATOM 783 O O . GLN A 1 90 ? -19.261 -21.713 15.097 1.00 81.19 90 GLN A O 1
ATOM 788 N N . GLY A 1 91 ? -20.248 -21.892 17.100 1.00 78.81 91 GLY A N 1
ATOM 789 C CA . GLY A 1 91 ? -20.609 -20.473 17.226 1.00 78.81 91 GLY A CA 1
ATOM 790 C C . GLY A 1 91 ? -19.438 -19.480 17.171 1.00 78.81 91 GLY A C 1
ATOM 791 O O . GLY A 1 91 ? -19.660 -18.276 17.094 1.00 78.81 91 GLY A O 1
ATOM 792 N N . PHE A 1 92 ? -18.182 -19.940 17.199 1.00 79.44 92 PHE A N 1
ATOM 793 C CA . PHE A 1 92 ? -17.022 -19.062 17.014 1.00 79.44 92 PHE A CA 1
ATOM 794 C C . PHE A 1 92 ? -16.612 -18.865 15.550 1.00 79.44 92 PHE A C 1
ATOM 796 O O . PHE A 1 92 ? -15.708 -18.060 15.301 1.00 79.44 92 PHE A O 1
ATOM 803 N N . TYR A 1 93 ? -17.227 -19.581 14.604 1.00 79.81 93 TYR A N 1
ATOM 804 C CA . TYR A 1 93 ? -16.833 -19.581 13.198 1.00 79.81 93 TYR A CA 1
ATOM 805 C C . TYR A 1 93 ? -18.052 -19.609 12.275 1.00 79.81 93 TYR A C 1
ATOM 807 O O . TYR A 1 93 ? -19.001 -20.355 12.486 1.00 79.81 93 TYR A O 1
ATOM 815 N N . ASN A 1 94 ? -17.980 -18.847 11.185 1.00 82.50 94 ASN A N 1
ATOM 816 C CA . ASN A 1 94 ? -19.059 -18.743 10.196 1.00 82.50 94 ASN A CA 1
ATOM 817 C C . ASN A 1 94 ? -18.997 -19.854 9.128 1.00 82.50 94 ASN A C 1
ATOM 819 O O . ASN A 1 94 ? -19.580 -19.720 8.059 1.00 82.50 94 ASN A O 1
ATOM 823 N N . PHE A 1 95 ? -18.236 -20.921 9.373 1.00 79.31 95 PHE A N 1
ATOM 824 C CA . PHE A 1 95 ? -18.091 -22.069 8.480 1.00 79.31 95 PHE A CA 1
ATOM 825 C C . PHE A 1 95 ? -18.174 -23.363 9.298 1.00 79.31 95 PHE A C 1
ATOM 827 O O . PHE A 1 95 ? -17.734 -23.367 10.453 1.00 79.31 95 PHE A O 1
ATOM 834 N N . PRO A 1 96 ? -18.716 -24.457 8.736 1.00 76.56 96 PRO A N 1
ATOM 835 C CA . PRO A 1 96 ? -18.854 -25.722 9.451 1.00 76.56 96 PRO A CA 1
ATOM 836 C C . PRO A 1 96 ? -17.478 -26.281 9.827 1.00 76.56 96 PRO A C 1
ATOM 838 O O . PRO A 1 96 ? -16.555 -26.263 9.009 1.00 76.56 96 PRO A O 1
ATOM 841 N N . ILE A 1 97 ? -17.329 -26.773 11.061 1.00 75.19 97 ILE A N 1
ATOM 842 C CA . ILE A 1 97 ? -16.105 -27.439 11.532 1.00 75.19 97 ILE A CA 1
ATOM 843 C C . ILE A 1 97 ? -16.262 -28.962 11.333 1.00 75.19 97 ILE A C 1
ATOM 845 O O . ILE A 1 97 ? -16.982 -29.594 12.099 1.00 75.19 97 ILE A O 1
ATOM 849 N N . PRO A 1 98 ? -15.555 -29.610 10.386 1.00 61.19 98 PRO A N 1
ATOM 850 C CA . PRO A 1 98 ? -15.806 -30.991 9.939 1.00 61.19 98 PRO A CA 1
ATOM 851 C C . PRO A 1 98 ? -15.586 -32.105 10.969 1.00 61.19 98 PRO A C 1
ATOM 853 O O . PRO A 1 98 ? -15.796 -33.277 10.667 1.00 61.19 98 PRO A O 1
ATOM 856 N N . HIS A 1 99 ? -15.123 -31.775 12.174 1.00 64.38 99 HIS A N 1
ATOM 857 C CA . HIS A 1 99 ? -14.901 -32.734 13.263 1.00 64.38 99 HIS A CA 1
ATOM 858 C C . HIS A 1 99 ? -15.721 -32.423 14.513 1.00 64.38 99 HIS A C 1
ATOM 860 O O . HIS A 1 99 ? -15.623 -33.143 15.506 1.00 64.38 99 HIS A O 1
ATOM 866 N N . LEU A 1 100 ? -16.537 -31.372 14.459 1.00 65.31 100 LEU A N 1
ATOM 867 C CA . LEU A 1 100 ? -17.555 -31.104 15.450 1.00 65.31 100 LEU A CA 1
ATOM 868 C C . LEU A 1 100 ? -18.797 -31.880 15.009 1.00 65.31 100 LEU A C 1
ATOM 870 O O . LEU A 1 100 ? -19.671 -31.337 14.346 1.00 65.31 100 LEU A O 1
ATOM 874 N N . LYS A 1 101 ? -18.822 -33.193 15.267 1.00 53.22 101 LYS A N 1
ATOM 875 C CA . LYS A 1 101 ? -20.056 -33.958 15.072 1.00 53.22 101 LYS A CA 1
ATOM 876 C C . LYS A 1 101 ? -21.099 -33.332 15.993 1.00 53.22 101 LYS A C 1
ATOM 878 O O . LYS A 1 101 ? -20.877 -33.281 17.201 1.00 53.22 101 LYS A O 1
ATOM 883 N N . GLU A 1 102 ? -22.172 -32.808 15.416 1.00 49.84 102 GLU A N 1
ATOM 884 C CA . GLU A 1 102 ? -23.338 -32.361 16.166 1.00 49.84 102 GLU A CA 1
ATOM 885 C C . GLU A 1 102 ? -23.894 -33.577 16.905 1.00 49.84 102 GLU A C 1
ATOM 887 O O . GLU A 1 102 ? -24.496 -34.472 16.315 1.00 49.84 102 GLU A O 1
ATOM 892 N N . THR A 1 103 ? -23.600 -33.669 18.198 1.00 39.72 103 THR A N 1
ATO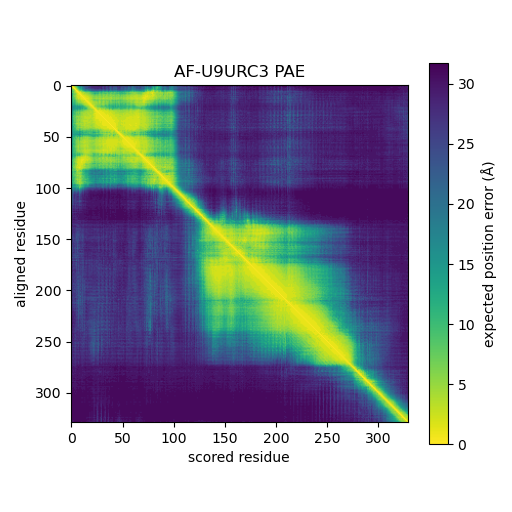M 893 C CA . THR A 1 103 ? -24.270 -34.625 19.068 1.00 39.72 103 THR A CA 1
ATOM 894 C C . THR A 1 103 ? -25.691 -34.119 19.271 1.00 39.72 103 THR A C 1
ATOM 896 O O . THR A 1 103 ? -25.894 -33.076 19.886 1.00 39.72 103 THR A O 1
ATOM 899 N N . SER A 1 104 ? -26.670 -34.861 18.772 1.00 36.88 104 SER A N 1
ATOM 900 C CA . SER A 1 104 ? -28.083 -34.712 19.118 1.00 36.88 104 SER A CA 1
ATOM 901 C C . SER A 1 104 ? -28.750 -36.089 19.036 1.00 36.88 104 SER A C 1
ATOM 903 O O . SER A 1 104 ? -28.382 -36.861 18.148 1.00 36.88 104 SER A O 1
ATOM 905 N N . PRO A 1 105 ? -29.763 -36.408 19.861 1.00 50.84 105 PRO A N 1
ATOM 906 C CA . PRO A 1 105 ? -29.920 -36.113 21.290 1.00 50.84 105 PRO A CA 1
ATOM 907 C C . PRO A 1 105 ? -30.258 -37.402 22.085 1.00 50.84 105 PRO A C 1
ATOM 909 O O . PRO A 1 105 ? -30.694 -38.381 21.488 1.00 50.84 105 PRO A O 1
ATOM 912 N N . ALA A 1 106 ? -30.065 -37.386 23.415 1.00 41.94 106 ALA A N 1
ATOM 913 C CA . ALA A 1 106 ? -30.698 -38.242 24.452 1.00 41.94 106 ALA A CA 1
ATOM 914 C C . ALA A 1 106 ? -29.710 -38.686 25.549 1.00 41.94 106 ALA A C 1
ATOM 916 O O . ALA A 1 106 ? -29.396 -39.864 25.660 1.00 41.94 106 ALA A O 1
ATOM 917 N N . VAL A 1 107 ? -29.236 -37.757 26.386 1.00 34.59 107 VAL A N 1
ATOM 918 C CA . VAL A 1 107 ? -28.746 -38.040 27.753 1.00 34.59 107 VAL A CA 1
ATOM 919 C C . VAL A 1 107 ? -29.051 -36.793 28.602 1.00 34.59 107 VAL A C 1
ATOM 921 O O . VAL A 1 107 ? -28.928 -35.695 28.053 1.00 34.59 107 VAL A O 1
ATOM 924 N N . PRO A 1 108 ? -29.496 -36.920 29.872 1.00 41.75 108 PRO A N 1
ATOM 925 C CA . PRO A 1 108 ? -30.131 -35.832 30.607 1.00 41.75 108 PRO A CA 1
ATOM 926 C C . PRO A 1 108 ? -29.237 -34.606 30.738 1.00 41.75 108 PRO A C 1
ATOM 928 O O . PRO A 1 108 ? -28.041 -34.694 31.017 1.00 41.75 108 PRO A O 1
ATOM 931 N N . GLU A 1 109 ? -29.888 -33.475 30.532 1.00 47.09 109 GLU A N 1
ATOM 932 C CA . GLU A 1 109 ? -29.423 -32.111 30.687 1.00 47.09 109 GLU A CA 1
ATOM 933 C C . GLU A 1 109 ? -28.796 -31.915 32.075 1.00 47.09 109 GLU A C 1
ATOM 935 O O . GLU A 1 109 ? -29.473 -31.659 33.067 1.00 47.09 109 GLU A O 1
ATOM 940 N N . VAL A 1 110 ? -27.471 -32.061 32.166 1.00 46.75 110 VAL A N 1
ATOM 941 C CA . VAL A 1 110 ? -26.733 -31.432 33.259 1.00 46.75 110 VAL A CA 1
ATOM 942 C C . VAL A 1 110 ? -26.717 -29.952 32.922 1.00 46.75 110 VAL A C 1
ATOM 944 O O . VAL A 1 110 ? -25.949 -29.499 32.070 1.00 46.75 110 VAL A O 1
ATOM 947 N N . ASP A 1 111 ? -27.643 -29.251 33.563 1.00 50.16 111 ASP A N 1
ATOM 948 C CA . ASP A 1 111 ? -27.853 -27.812 33.552 1.00 50.16 111 ASP A CA 1
ATOM 949 C C . ASP A 1 111 ? -26.538 -27.063 33.859 1.00 50.16 111 ASP A C 1
ATOM 951 O O . ASP A 1 111 ? -26.206 -26.717 34.991 1.00 50.16 111 ASP A O 1
ATOM 955 N N . MET A 1 112 ? -25.746 -26.836 32.810 1.00 43.88 112 MET A N 1
ATOM 956 C CA . MET A 1 112 ? -24.607 -25.915 32.813 1.00 43.88 112 MET A CA 1
ATOM 957 C C . MET A 1 112 ? -25.074 -24.451 32.779 1.00 43.88 112 MET A C 1
ATOM 959 O O . MET A 1 112 ? -24.254 -23.550 32.965 1.00 43.88 112 MET A O 1
ATOM 963 N N . THR A 1 113 ? -26.369 -24.199 32.565 1.00 50.47 113 THR A N 1
ATOM 964 C CA . THR A 1 113 ? -27.009 -22.880 32.645 1.00 50.47 113 THR A CA 1
ATOM 965 C C . THR A 1 113 ? -26.953 -22.340 34.077 1.00 50.47 113 THR A C 1
ATOM 967 O O . THR A 1 113 ? -26.518 -21.205 34.253 1.00 50.47 113 THR A O 1
ATOM 970 N N . SER A 1 114 ? -27.146 -23.184 35.094 1.00 47.06 114 SER A N 1
ATOM 971 C CA . SER A 1 114 ? -26.949 -22.861 36.521 1.00 47.06 114 SER A CA 1
ATOM 972 C C . SER A 1 114 ? -25.561 -22.264 36.851 1.00 47.06 114 SER A C 1
ATOM 974 O O . SER A 1 114 ? -25.451 -21.267 37.572 1.00 47.06 114 SER A O 1
ATOM 976 N N . PHE A 1 115 ? -24.476 -22.786 36.258 1.00 41.69 115 PHE A N 1
ATOM 977 C CA . PHE A 1 115 ? -23.110 -22.304 36.532 1.00 41.69 115 PHE A CA 1
ATOM 978 C C . PHE A 1 115 ? -22.791 -20.956 35.848 1.00 41.69 115 PHE A C 1
ATOM 980 O O . PHE A 1 115 ? -21.964 -20.173 36.334 1.00 41.69 115 PHE A O 1
ATOM 987 N N . PHE A 1 116 ? -23.449 -20.658 34.719 1.00 43.94 116 PHE A N 1
ATOM 988 C CA . PHE A 1 116 ? -23.306 -19.386 34.001 1.00 43.94 116 PHE A CA 1
ATOM 989 C C . PHE A 1 116 ? -24.321 -18.320 34.448 1.00 43.94 116 PHE A C 1
ATOM 991 O O . PHE A 1 116 ? -23.993 -17.132 34.403 1.00 43.94 116 PHE A O 1
ATOM 998 N N . GLU A 1 117 ? -25.502 -18.706 34.934 1.00 46.78 117 GLU A N 1
ATOM 999 C CA . GLU A 1 117 ? -26.527 -17.796 35.467 1.00 46.78 117 GLU A CA 1
ATOM 1000 C C . GLU A 1 117 ? -26.142 -17.234 36.836 1.00 46.78 117 GLU A C 1
ATOM 1002 O O . GLU A 1 117 ? -26.294 -16.030 37.061 1.00 46.78 117 GLU A O 1
ATOM 1007 N N . ALA A 1 118 ? -25.495 -18.033 37.693 1.00 42.91 118 ALA A N 1
ATOM 1008 C CA . ALA A 1 118 ? -24.932 -17.550 38.956 1.00 42.91 118 ALA A CA 1
ATOM 1009 C C . ALA A 1 118 ? -23.857 -16.454 38.765 1.00 42.91 118 ALA A C 1
ATOM 1011 O O . ALA A 1 118 ? -23.658 -15.619 39.644 1.00 42.91 118 ALA A O 1
ATOM 1012 N N . ASN A 1 119 ? -23.197 -16.405 37.598 1.00 45.44 119 ASN A N 1
ATOM 1013 C CA . ASN A 1 119 ? -22.204 -15.378 37.254 1.00 45.44 119 ASN A CA 1
ATOM 1014 C C . ASN A 1 119 ? -22.752 -14.236 36.374 1.00 45.44 119 ASN A C 1
ATOM 1016 O O . ASN A 1 119 ? -22.059 -13.235 36.189 1.00 45.44 119 ASN A O 1
ATOM 1020 N N . ARG A 1 120 ? -23.974 -14.357 35.829 1.00 40.84 120 ARG A N 1
ATOM 1021 C CA . ARG A 1 120 ? -24.651 -13.281 35.076 1.00 40.84 120 ARG A CA 1
ATOM 1022 C C . ARG A 1 120 ? -25.557 -12.406 35.937 1.00 40.84 120 ARG A C 1
ATOM 1024 O O . ARG A 1 120 ? -25.804 -11.269 35.551 1.00 40.84 120 ARG A O 1
ATOM 1031 N N . ASN A 1 121 ? -25.990 -12.891 37.099 1.00 40.53 121 ASN A N 1
ATOM 1032 C CA . ASN A 1 121 ? -26.913 -12.159 37.970 1.00 40.53 121 ASN A CA 1
ATOM 1033 C C . ASN A 1 121 ? -26.234 -11.298 39.045 1.00 40.53 121 ASN A C 1
ATOM 1035 O O . ASN A 1 121 ? -26.924 -10.706 39.872 1.00 40.53 121 ASN A O 1
ATOM 1039 N N . TYR A 1 122 ? -24.907 -11.132 39.010 1.00 43.47 122 TYR A N 1
ATOM 1040 C CA . TYR A 1 122 ? -24.287 -10.015 39.722 1.00 43.47 122 TYR A CA 1
ATOM 1041 C C . TYR A 1 122 ? -24.293 -8.782 38.817 1.00 43.47 122 TYR A C 1
ATOM 1043 O O . TYR A 1 122 ? -23.340 -8.514 38.085 1.00 43.47 122 TYR A O 1
ATOM 1051 N N . ILE A 1 123 ? -25.399 -8.041 38.868 1.00 42.97 123 ILE A N 1
ATOM 1052 C CA . ILE A 1 123 ? -25.471 -6.650 38.428 1.00 42.97 123 ILE A CA 1
ATOM 1053 C C . ILE A 1 123 ? -25.007 -5.820 39.634 1.00 42.97 123 ILE A C 1
ATOM 1055 O O . ILE A 1 123 ? -25.818 -5.544 40.519 1.00 42.97 123 ILE A O 1
ATOM 1059 N N . PRO A 1 124 ? -23.718 -5.432 39.753 1.00 46.50 124 PRO A N 1
ATOM 1060 C CA . PRO A 1 124 ? -23.390 -4.353 40.669 1.00 46.50 124 PRO A CA 1
ATOM 1061 C C . PRO A 1 124 ? -24.116 -3.102 40.158 1.00 46.50 124 PRO A C 1
ATOM 1063 O O . PRO A 1 124 ? -24.272 -2.968 38.938 1.00 46.50 124 PRO A O 1
ATOM 1066 N N . PRO A 1 125 ? -24.542 -2.179 41.037 1.00 39.53 125 PRO A N 1
ATOM 1067 C CA . PRO A 1 125 ? -25.234 -0.975 40.609 1.00 39.53 125 PRO A CA 1
ATOM 1068 C C . PRO A 1 125 ? -24.376 -0.294 39.551 1.00 39.53 125 PRO A C 1
ATOM 1070 O O . PRO A 1 125 ? -23.239 0.110 39.811 1.00 39.53 125 PRO A O 1
ATOM 1073 N N . THR A 1 126 ? -24.885 -0.233 38.324 1.00 43.66 126 THR A N 1
ATOM 1074 C CA . THR A 1 126 ? -24.293 0.618 37.305 1.00 43.66 126 THR A CA 1
ATOM 1075 C C . THR A 1 126 ? -24.368 2.024 37.891 1.00 43.66 126 THR A C 1
ATOM 1077 O O . THR A 1 126 ? -25.449 2.408 38.344 1.00 43.66 126 THR A O 1
ATOM 1080 N N . PRO A 1 127 ? -23.278 2.808 37.946 1.00 47.72 127 PRO A N 1
ATOM 1081 C CA . PRO A 1 127 ? -23.415 4.235 38.168 1.00 47.72 127 PRO A CA 1
ATOM 1082 C C . PRO A 1 127 ? -24.081 4.793 36.908 1.00 47.72 127 PRO A C 1
ATOM 1084 O O . PRO A 1 127 ? -23.418 5.249 35.980 1.00 47.72 127 PRO A O 1
ATOM 1087 N N . VAL A 1 128 ? -25.405 4.653 36.845 1.00 46.56 128 VAL A N 1
ATOM 1088 C CA . VAL A 1 128 ? -26.266 5.395 35.937 1.00 46.56 128 VAL A CA 1
ATOM 1089 C C . VAL A 1 128 ? -25.931 6.858 36.183 1.00 46.56 128 VAL A C 1
ATOM 1091 O O . VAL A 1 128 ? -25.778 7.271 37.335 1.00 46.56 128 VAL A O 1
ATOM 1094 N N . LEU A 1 129 ? -25.758 7.631 35.112 1.00 49.03 129 LEU A N 1
ATOM 1095 C CA . LEU A 1 129 ? -25.700 9.083 35.215 1.00 49.03 129 LEU A CA 1
ATOM 1096 C C . LEU A 1 129 ? -26.982 9.537 35.922 1.00 49.03 129 LEU A C 1
ATOM 1098 O O . LEU A 1 129 ? -28.043 9.607 35.315 1.00 49.03 129 LEU A O 1
ATOM 1102 N N . THR A 1 130 ? -26.897 9.805 37.224 1.00 46.38 130 THR A N 1
ATOM 1103 C CA . THR A 1 130 ? -28.039 10.198 38.061 1.00 46.38 130 THR A CA 1
ATOM 1104 C C . THR A 1 130 ? -28.568 11.585 37.706 1.00 46.38 130 THR A C 1
ATOM 1106 O O . THR A 1 130 ? -29.596 12.003 38.234 1.00 46.38 130 THR A O 1
ATOM 1109 N N . HIS A 1 131 ? -27.898 12.298 36.795 1.00 52.09 131 HIS A N 1
ATOM 1110 C CA . HIS A 1 131 ? -28.286 13.619 36.327 1.00 52.09 131 HIS A CA 1
ATOM 1111 C C . HIS A 1 131 ? -28.222 13.678 34.794 1.00 52.09 131 HIS A C 1
ATOM 1113 O O . HIS A 1 131 ? -27.203 13.265 34.227 1.00 52.09 131 HIS A O 1
ATOM 1119 N N . PRO A 1 132 ? -29.266 14.194 34.116 1.00 59.00 132 PRO A N 1
ATOM 1120 C CA . PRO A 1 132 ? -29.196 14.478 32.689 1.00 59.00 132 PRO A CA 1
ATOM 1121 C C . PRO A 1 132 ? -27.982 15.371 32.413 1.00 59.00 132 PRO A C 1
ATOM 1123 O O . PRO A 1 132 ? -27.744 16.357 33.114 1.00 59.00 132 PRO A O 1
ATOM 1126 N N . ILE A 1 133 ? -27.174 14.982 31.425 1.00 64.62 133 ILE A N 1
ATOM 1127 C CA . ILE A 1 133 ? -26.001 15.746 30.998 1.00 64.62 133 ILE A CA 1
ATOM 1128 C C . ILE A 1 133 ? -26.496 17.127 30.562 1.00 64.62 133 ILE A C 1
ATOM 1130 O O . ILE A 1 133 ? -27.248 17.239 29.597 1.00 64.62 133 ILE A O 1
ATOM 1134 N N . ASP A 1 134 ? -26.072 18.173 31.270 1.00 69.38 134 ASP A N 1
ATOM 1135 C CA . ASP A 1 134 ? -26.347 19.560 30.898 1.00 69.38 134 ASP A CA 1
ATOM 1136 C C . ASP A 1 134 ? -25.578 19.905 29.609 1.00 69.38 134 ASP A C 1
ATOM 1138 O O . ASP A 1 134 ? -24.429 20.362 29.622 1.00 69.38 134 ASP A O 1
ATOM 1142 N N . VAL A 1 135 ? -26.214 19.612 28.473 1.00 68.81 135 VAL A N 1
ATOM 1143 C CA . VAL A 1 135 ? -25.686 19.803 27.115 1.00 68.81 135 VAL A CA 1
ATOM 1144 C C . VAL A 1 135 ? -25.413 21.270 26.780 1.00 68.81 135 VAL A C 1
ATOM 1146 O O . VAL A 1 135 ? -24.649 21.534 25.855 1.00 68.81 135 VAL A O 1
ATOM 1149 N N . SER A 1 136 ? -25.931 22.228 27.561 1.00 73.25 136 SER A N 1
ATOM 1150 C CA . SER A 1 136 ? -25.698 23.665 27.343 1.00 73.25 136 SER A CA 1
ATOM 1151 C C . SER A 1 136 ? -24.218 24.068 27.459 1.00 73.25 136 SER A C 1
ATOM 1153 O O . SER A 1 136 ? -23.784 25.052 26.863 1.00 73.25 136 SER A O 1
ATOM 1155 N N . LYS A 1 137 ? -23.407 23.288 28.192 1.00 75.75 137 LYS A N 1
ATOM 1156 C CA . LYS A 1 137 ? -21.980 23.574 28.448 1.00 75.75 137 LYS A CA 1
ATOM 1157 C C . LYS A 1 137 ? -21.023 22.828 27.515 1.00 75.75 137 LYS A C 1
ATOM 1159 O O . LYS A 1 137 ? -19.795 22.982 27.641 1.00 75.75 137 LYS A O 1
ATOM 1164 N N . VAL A 1 138 ? -21.553 22.015 26.600 1.00 82.25 138 VAL A N 1
ATOM 1165 C CA . VAL A 1 138 ? -20.783 21.161 25.690 1.00 82.25 138 VAL A CA 1
ATOM 1166 C C . VAL A 1 138 ? -20.840 21.723 24.263 1.00 82.25 138 VAL A C 1
ATOM 1168 O O . VAL A 1 138 ? -21.923 22.006 23.767 1.00 82.25 138 VAL A O 1
ATOM 1171 N N . PRO A 1 139 ? -19.689 21.884 23.582 1.00 85.50 139 PRO A N 1
ATOM 1172 C CA . PRO A 1 139 ? -19.662 22.250 22.170 1.00 85.50 139 PRO A CA 1
ATOM 1173 C C . PRO A 1 139 ? -20.506 21.296 21.300 1.00 85.50 139 PRO A C 1
ATOM 1175 O O . PRO A 1 139 ? -20.376 20.078 21.470 1.00 85.50 139 PRO A O 1
ATOM 1178 N N . PRO A 1 140 ? -21.320 21.807 20.352 1.00 86.19 140 PRO A N 1
ATOM 1179 C CA . PRO A 1 140 ? -22.209 20.983 19.525 1.00 86.19 140 PRO A CA 1
ATOM 1180 C C . PRO A 1 140 ? -21.500 19.852 18.772 1.00 86.19 140 PRO A C 1
ATOM 1182 O O . PRO A 1 140 ? -22.037 18.758 18.625 1.00 86.19 140 PRO A O 1
ATOM 1185 N N . ASP A 1 141 ? -20.259 20.086 18.348 1.00 88.25 141 ASP A N 1
ATOM 1186 C CA . ASP A 1 141 ? -19.439 19.146 17.582 1.00 88.25 141 ASP A CA 1
ATOM 1187 C C . ASP A 1 141 ? -18.923 17.946 18.399 1.00 88.25 141 ASP A C 1
ATOM 1189 O O . ASP A 1 141 ? -18.377 17.000 17.823 1.00 88.25 141 ASP A O 1
ATOM 1193 N N . LEU A 1 142 ? -19.052 17.998 19.729 1.00 87.75 142 LEU A N 1
ATOM 1194 C CA . LEU A 1 142 ? -18.658 16.935 20.655 1.00 87.75 142 LEU A CA 1
ATOM 1195 C C . LEU A 1 142 ? -19.851 16.110 21.149 1.00 87.75 142 LEU A C 1
ATOM 1197 O O . LEU A 1 142 ? -19.635 15.005 21.642 1.00 87.75 142 LEU A O 1
ATOM 1201 N N . ILE A 1 143 ? -21.085 16.608 20.989 1.00 85.50 143 ILE A N 1
ATOM 1202 C CA . ILE A 1 143 ? -22.319 15.947 21.448 1.00 85.50 143 ILE A CA 1
ATOM 1203 C C . ILE A 1 143 ? -22.450 14.511 20.910 1.00 85.50 143 ILE A C 1
ATOM 1205 O O . ILE A 1 143 ? -22.679 13.615 21.723 1.00 85.50 143 ILE A O 1
ATOM 1209 N N . PRO A 1 144 ? -22.217 14.226 19.609 1.00 89.94 144 PRO A N 1
ATOM 1210 C CA . PRO A 1 144 ? -22.347 12.864 19.073 1.00 89.94 144 PRO A CA 1
ATOM 1211 C C . PRO A 1 144 ? -21.334 11.861 19.646 1.00 89.94 144 PRO A C 1
ATOM 1213 O O . PRO A 1 144 ? -21.469 10.651 19.467 1.00 89.94 144 PRO A O 1
ATOM 1216 N N . TYR A 1 145 ? -20.279 12.354 20.299 1.00 87.56 145 TYR A N 1
ATOM 1217 C CA . TYR A 1 145 ? -19.154 11.550 20.769 1.00 87.56 145 TYR A CA 1
ATOM 1218 C C . TYR A 1 145 ? -19.153 11.334 22.284 1.00 87.56 145 TYR A C 1
ATOM 1220 O O . TYR A 1 145 ? -18.255 10.655 22.789 1.00 87.56 145 TYR A O 1
ATOM 1228 N N . ILE A 1 146 ? -20.144 11.873 23.000 1.00 87.44 146 ILE A N 1
ATOM 1229 C CA . ILE A 1 146 ? -20.299 11.672 24.440 1.00 87.44 146 ILE A CA 1
ATOM 1230 C C . ILE A 1 146 ? -20.673 10.203 24.700 1.00 87.44 146 ILE A C 1
ATOM 1232 O O . ILE A 1 146 ? -21.640 9.715 24.121 1.00 87.44 146 ILE A O 1
ATOM 1236 N N . PRO A 1 147 ? -19.913 9.471 25.529 1.00 84.00 147 PRO A N 1
ATOM 1237 C CA . PRO A 1 147 ? -20.272 8.112 25.913 1.00 84.00 147 PRO A CA 1
ATOM 1238 C C . PRO A 1 147 ? -21.388 8.089 26.969 1.00 84.00 147 PRO A C 1
ATOM 1240 O O . PRO A 1 147 ? -21.442 8.961 27.834 1.00 84.00 147 PRO A O 1
ATOM 1243 N N . ASP A 1 148 ? -22.185 7.018 26.983 1.00 83.31 148 ASP A N 1
ATOM 1244 C CA . ASP A 1 148 ? -23.266 6.791 27.966 1.00 83.31 148 ASP A CA 1
ATOM 1245 C C . ASP A 1 148 ? -22.759 6.436 29.382 1.00 83.31 148 ASP A C 1
ATOM 1247 O O . ASP A 1 148 ? -23.530 6.083 30.272 1.00 83.31 148 ASP A O 1
ATOM 1251 N N . TYR A 1 149 ? -21.444 6.497 29.603 1.00 81.75 149 TYR A N 1
ATOM 1252 C CA . TYR A 1 149 ? -20.782 6.124 30.848 1.00 81.75 149 TYR A CA 1
ATOM 1253 C C . TYR A 1 149 ? -19.903 7.261 31.389 1.00 81.75 149 TYR A C 1
ATOM 1255 O O . TYR A 1 149 ? -19.397 8.087 30.623 1.00 81.75 149 TYR A O 1
ATOM 1263 N N . PRO A 1 150 ? -19.663 7.302 32.715 1.00 83.44 150 PRO A N 1
ATOM 1264 C CA . PRO A 1 150 ? -18.788 8.297 33.320 1.00 83.44 150 PRO A CA 1
ATOM 1265 C C . PRO A 1 150 ? -17.362 8.224 32.765 1.00 83.44 150 PRO A C 1
ATOM 1267 O O . PRO A 1 150 ? -16.756 7.157 32.665 1.00 83.44 150 PRO A O 1
ATOM 1270 N N . VAL A 1 151 ? -16.816 9.394 32.440 1.00 87.19 151 VAL A N 1
ATOM 1271 C CA . VAL A 1 151 ? -15.484 9.548 31.854 1.00 87.19 151 VAL A CA 1
ATOM 1272 C C . VAL A 1 151 ? -14.452 9.780 32.954 1.00 87.19 151 VAL A C 1
ATOM 1274 O O . VAL A 1 151 ? -14.647 10.631 33.821 1.00 87.19 151 VAL A O 1
ATOM 1277 N N . TYR A 1 152 ? -13.325 9.074 32.901 1.00 86.69 152 TYR A N 1
ATOM 1278 C CA . TYR A 1 152 ? -12.244 9.193 33.881 1.00 86.69 152 TYR A CA 1
ATOM 1279 C C . TYR A 1 152 ? -10.972 9.748 33.237 1.00 86.69 152 TYR A C 1
ATOM 1281 O O . TYR A 1 152 ? -10.687 9.529 32.059 1.00 86.69 152 TYR A O 1
ATOM 1289 N N . TYR A 1 153 ? -10.163 10.452 34.031 1.00 81.56 153 TYR A N 1
ATOM 1290 C CA . TYR A 1 153 ? -8.883 10.974 33.560 1.00 81.56 153 TYR A CA 1
ATOM 1291 C C . TYR A 1 153 ? -7.965 9.843 33.070 1.00 81.56 153 TYR A C 1
ATOM 1293 O O . TYR A 1 153 ? -7.706 8.883 33.802 1.00 81.56 153 TYR A O 1
ATOM 1301 N N . GLY A 1 154 ? -7.467 9.983 31.837 1.00 78.44 154 GLY A N 1
ATOM 1302 C CA . GLY A 1 154 ? -6.541 9.040 31.208 1.00 78.44 154 GLY A CA 1
ATOM 1303 C C . GLY A 1 154 ? -7.157 7.722 30.722 1.00 78.44 154 GLY A C 1
ATOM 1304 O O . GLY A 1 154 ? -6.400 6.850 30.313 1.00 78.44 154 GLY A O 1
ATOM 1305 N N . ASP A 1 155 ? -8.486 7.556 30.748 1.00 84.19 155 ASP A N 1
ATOM 1306 C CA . ASP A 1 155 ? -9.156 6.312 30.330 1.00 84.19 155 ASP A CA 1
ATOM 1307 C C . ASP A 1 155 ? -10.011 6.477 29.065 1.00 84.19 155 ASP A C 1
ATOM 1309 O O . ASP A 1 155 ? -11.238 6.438 29.102 1.00 84.19 155 ASP A O 1
ATOM 1313 N N . ILE A 1 156 ? -9.343 6.692 27.931 1.00 79.69 156 ILE A N 1
ATOM 1314 C CA . ILE A 1 156 ? -9.985 7.003 26.638 1.00 79.69 156 ILE A CA 1
ATOM 1315 C C . ILE A 1 156 ? -10.822 5.823 26.117 1.00 79.69 156 ILE A C 1
ATOM 1317 O O . ILE A 1 156 ? -11.811 6.006 25.410 1.00 79.69 156 ILE A O 1
ATOM 1321 N N . HIS A 1 157 ? -10.431 4.600 26.474 1.00 78.94 157 HIS A N 1
ATOM 1322 C CA . HIS A 1 157 ? -11.033 3.363 25.977 1.00 78.94 157 HIS A CA 1
ATOM 1323 C C . HIS A 1 157 ? -11.891 2.634 27.024 1.00 78.94 157 HIS A C 1
ATOM 1325 O O . HIS A 1 157 ? -12.300 1.498 26.790 1.00 78.94 157 HIS A O 1
ATOM 1331 N N . ASN A 1 158 ? -12.181 3.275 28.164 1.00 82.50 158 ASN A N 1
ATOM 1332 C CA . ASN A 1 158 ? -12.985 2.705 29.251 1.00 82.50 158 ASN A CA 1
ATOM 1333 C C . ASN A 1 158 ? -12.446 1.354 29.776 1.00 82.50 158 ASN A C 1
ATOM 1335 O O . ASN A 1 158 ? -13.200 0.414 30.036 1.00 82.50 158 ASN A O 1
ATOM 1339 N N . HIS A 1 159 ? -11.125 1.234 29.897 1.00 81.88 159 HIS A N 1
ATOM 1340 C CA . HIS A 1 159 ? -10.430 0.028 30.347 1.00 81.88 159 HIS A CA 1
ATOM 1341 C C . HIS A 1 159 ? -10.198 -0.018 31.861 1.00 81.88 159 HIS A C 1
ATOM 1343 O O . HIS A 1 159 ? -9.721 -1.038 32.365 1.00 81.88 159 HIS A O 1
ATOM 1349 N N . LEU A 1 160 ? -10.526 1.042 32.611 1.00 82.56 160 LEU A N 1
ATOM 1350 C CA . LEU A 1 160 ? -10.396 1.009 34.066 1.00 82.56 160 LEU A CA 1
ATOM 1351 C C . LEU A 1 160 ? -11.314 -0.052 34.682 1.00 82.56 160 LEU A C 1
ATOM 1353 O O . LEU A 1 160 ? -12.510 -0.140 34.387 1.00 82.56 160 LEU A O 1
ATOM 1357 N N . SER A 1 161 ? -10.748 -0.820 35.612 1.00 83.81 161 SER A N 1
ATOM 1358 C CA . SER A 1 161 ? -11.499 -1.775 36.424 1.00 83.81 161 SER A CA 1
ATOM 1359 C C . SER A 1 161 ? -12.457 -1.051 37.371 1.00 83.81 161 SER A C 1
ATOM 1361 O O . SER A 1 161 ? -12.171 0.053 37.835 1.00 83.81 161 SER A O 1
ATOM 1363 N N . ASN A 1 162 ? -13.553 -1.707 37.758 1.00 80.62 162 ASN A N 1
ATOM 1364 C CA . ASN A 1 162 ? -14.516 -1.173 38.727 1.00 80.62 162 ASN A CA 1
ATOM 1365 C C . ASN A 1 162 ? -13.853 -0.758 40.051 1.00 80.62 162 ASN A C 1
ATOM 1367 O O . ASN A 1 162 ? -14.203 0.279 40.606 1.00 80.62 162 ASN A O 1
ATOM 1371 N N . LYS A 1 163 ? -12.833 -1.498 40.516 1.00 83.44 163 LYS A N 1
ATOM 1372 C CA . LYS A 1 163 ? -12.060 -1.131 41.720 1.00 83.44 163 LYS A CA 1
ATOM 1373 C C . LYS A 1 163 ? -11.332 0.207 41.553 1.00 83.44 163 LYS A C 1
ATOM 1375 O O . LYS A 1 163 ? -11.303 1.016 42.471 1.00 83.44 163 LYS A O 1
ATOM 1380 N N . GLN A 1 164 ? -10.775 0.454 40.369 1.00 81.75 164 GLN A N 1
ATOM 1381 C CA . GLN A 1 164 ? -10.074 1.700 40.051 1.00 81.75 164 GLN A CA 1
ATOM 1382 C C . GLN A 1 164 ? -11.056 2.855 39.830 1.00 81.75 164 GLN A C 1
ATOM 1384 O O . GLN A 1 164 ? -10.769 3.983 40.218 1.00 81.75 164 GLN A O 1
ATOM 1389 N N . LYS A 1 165 ? -12.222 2.573 39.237 1.00 82.94 165 LYS A N 1
ATOM 1390 C CA . LYS A 1 165 ? -13.312 3.539 39.054 1.00 82.94 165 LYS A CA 1
ATOM 1391 C C . LYS A 1 165 ? -13.907 3.983 40.388 1.00 82.94 165 LYS A C 1
ATOM 1393 O O . LYS A 1 165 ? -14.150 5.168 40.552 1.00 82.94 165 LYS A O 1
ATOM 1398 N N . ALA A 1 166 ? -14.059 3.076 41.353 1.00 82.06 166 ALA A N 1
ATOM 1399 C CA . ALA A 1 166 ? -14.538 3.402 42.699 1.00 82.06 166 ALA A CA 1
ATOM 1400 C C . ALA A 1 166 ? -13.586 4.338 43.468 1.00 82.06 166 ALA A C 1
ATOM 1402 O O . ALA A 1 166 ? -14.029 5.157 44.265 1.00 82.06 166 ALA A O 1
ATOM 1403 N N . GLN A 1 167 ? -12.278 4.251 43.206 1.00 84.31 167 GLN A N 1
ATOM 1404 C CA . GLN A 1 167 ? -11.262 5.115 43.822 1.00 84.31 167 GLN A CA 1
ATOM 1405 C C . GLN A 1 167 ? -11.117 6.481 43.132 1.00 84.31 167 GLN A C 1
ATOM 1407 O O . GLN A 1 167 ? -10.396 7.348 43.625 1.00 84.31 167 GLN A O 1
ATOM 1412 N N . ARG A 1 168 ? -11.755 6.686 41.972 1.00 83.69 168 ARG A N 1
ATOM 1413 C CA . ARG A 1 168 ? -11.594 7.889 41.149 1.00 83.69 168 ARG A CA 1
ATOM 1414 C C . ARG A 1 168 ? -12.909 8.639 41.030 1.00 83.69 168 ARG A C 1
ATOM 1416 O O . ARG A 1 168 ? -13.962 8.054 40.808 1.00 83.69 168 ARG A O 1
ATOM 1423 N N . LYS A 1 169 ? -12.835 9.966 41.085 1.00 83.38 169 LYS A N 1
ATOM 1424 C CA . LYS A 1 169 ? -13.982 10.807 40.742 1.00 83.38 169 LYS A CA 1
ATOM 1425 C C . LYS A 1 169 ? -14.087 10.923 39.216 1.00 83.38 169 LYS A C 1
ATOM 1427 O O . LYS A 1 169 ? -13.063 11.187 38.574 1.00 83.38 169 LYS A O 1
ATOM 1432 N N . PRO A 1 170 ? -15.278 10.717 38.629 1.00 87.19 170 PRO A N 1
ATOM 1433 C CA . PRO A 1 170 ? -15.482 10.965 37.211 1.00 87.19 170 PRO A CA 1
ATOM 1434 C C . PRO A 1 170 ? -15.259 12.446 36.890 1.00 87.19 170 PRO A C 1
ATOM 1436 O O . PRO A 1 170 ? -15.447 13.326 37.734 1.00 87.19 170 PRO A O 1
ATOM 1439 N N . LEU A 1 171 ? -14.818 12.720 35.666 1.00 86.00 171 LEU A N 1
ATOM 1440 C CA . LEU A 1 171 ? -14.601 14.075 35.183 1.00 86.00 171 LEU A CA 1
ATOM 1441 C C . LEU A 1 171 ? -15.940 14.809 35.087 1.00 86.00 171 LEU A C 1
ATOM 1443 O O . LEU A 1 171 ? -16.896 14.308 34.497 1.00 86.00 171 LEU A O 1
ATOM 1447 N N . GLN A 1 172 ? -15.985 16.024 35.631 1.00 84.50 172 GLN A N 1
ATOM 1448 C CA . GLN A 1 172 ? -17.170 16.870 35.568 1.00 84.50 172 GLN A CA 1
ATOM 1449 C C . GLN A 1 172 ? -17.467 17.267 34.118 1.00 84.50 172 GLN A C 1
ATOM 1451 O O . GLN A 1 172 ? -16.599 17.824 33.432 1.00 84.50 172 GLN A O 1
ATOM 1456 N N . VAL A 1 173 ? -18.703 17.016 33.681 1.00 84.50 173 VAL A N 1
ATOM 1457 C CA . VAL A 1 173 ? -19.215 17.408 32.362 1.00 84.50 173 VAL A CA 1
ATOM 1458 C C . VAL A 1 173 ? -18.976 18.902 32.133 1.00 84.50 173 VAL A C 1
ATOM 1460 O O . VAL A 1 173 ? -19.214 19.730 33.010 1.00 84.50 173 VAL A O 1
ATOM 1463 N N . GLY A 1 174 ? -18.458 19.251 30.955 1.00 81.56 174 GLY A N 1
ATOM 1464 C CA . GLY A 1 174 ? -18.189 20.640 30.577 1.00 81.56 174 GLY A CA 1
ATOM 1465 C C . GLY A 1 174 ? -16.883 21.234 31.128 1.00 81.56 174 GLY A C 1
ATOM 1466 O O . GLY A 1 174 ? -16.475 22.303 30.667 1.00 81.56 174 GLY A O 1
ATOM 1467 N N . SER A 1 175 ? -16.176 20.551 32.039 1.00 87.88 175 SER A N 1
ATOM 1468 C CA . SER A 1 175 ? -14.838 20.979 32.481 1.00 87.88 175 SER A CA 1
ATOM 1469 C C . SER A 1 175 ? -13.810 20.905 31.341 1.00 87.88 175 SER A C 1
ATOM 1471 O O . SER A 1 175 ? -13.961 20.108 30.414 1.00 87.88 175 SER A O 1
ATOM 1473 N N . LYS A 1 176 ? -12.726 21.697 31.409 1.00 89.19 176 LYS A N 1
ATOM 1474 C CA . LYS A 1 176 ? -11.653 21.687 30.389 1.00 89.19 176 LYS A CA 1
ATOM 1475 C C . LYS A 1 176 ? -11.087 20.278 30.174 1.00 89.19 176 LYS A C 1
ATOM 1477 O O . LYS A 1 176 ? -11.068 19.790 29.052 1.00 89.19 176 LYS A O 1
ATOM 1482 N N . LYS A 1 177 ? -10.754 19.583 31.269 1.00 89.50 177 LYS A N 1
ATOM 1483 C CA . LYS A 1 177 ? -10.243 18.201 31.238 1.00 89.50 177 LYS A CA 1
ATOM 1484 C C . LYS A 1 177 ? -11.236 17.220 30.606 1.00 89.50 177 LYS A C 1
ATOM 1486 O O . LYS A 1 177 ? -10.819 16.317 29.892 1.00 89.50 177 LYS A O 1
ATOM 1491 N N . TRP A 1 178 ? -12.537 17.389 30.859 1.00 90.56 178 TRP A N 1
ATOM 1492 C CA . TRP A 1 178 ? -13.576 16.562 30.242 1.00 90.56 178 TRP A CA 1
ATOM 1493 C C . TRP A 1 178 ? -13.693 16.839 28.740 1.00 90.56 178 TRP A C 1
ATOM 1495 O O . TRP A 1 178 ? -13.679 15.903 27.949 1.00 90.56 178 TRP A O 1
ATOM 1505 N N . LYS A 1 179 ? -13.719 18.114 28.329 1.00 89.44 179 LYS A N 1
ATOM 1506 C CA . LYS A 1 179 ? -13.768 18.508 26.909 1.00 89.44 179 LYS A CA 1
ATOM 1507 C C . LYS A 1 179 ? -12.564 17.971 26.136 1.00 89.44 179 LYS A C 1
ATOM 1509 O O . LYS A 1 179 ? -12.742 17.423 25.052 1.00 89.44 179 LYS A O 1
ATOM 1514 N N . ASP A 1 180 ? -11.367 18.071 26.709 1.00 90.62 180 ASP A N 1
ATOM 1515 C CA . ASP A 1 180 ? -10.139 17.530 26.115 1.00 90.62 180 ASP A CA 1
ATOM 1516 C C . ASP A 1 180 ? -10.219 16.005 25.953 1.00 90.62 180 ASP A C 1
ATOM 1518 O O . ASP A 1 180 ? -9.817 15.461 24.926 1.00 90.62 180 ASP A O 1
ATOM 1522 N N . HIS A 1 181 ? -10.815 15.311 26.924 1.00 90.50 181 HIS A N 1
ATOM 1523 C CA . HIS A 1 181 ? -11.033 13.871 26.839 1.00 90.50 181 HIS A CA 1
ATOM 1524 C C . HIS A 1 181 ? -12.036 13.486 25.740 1.00 90.50 181 HIS A C 1
ATOM 1526 O O . HIS A 1 181 ? -11.769 12.578 24.956 1.00 90.50 181 HIS A O 1
ATOM 1532 N N . ILE A 1 182 ? -13.168 14.190 25.621 1.00 90.62 182 ILE A N 1
ATOM 1533 C CA . ILE A 1 182 ? -14.138 13.926 24.545 1.00 90.62 182 ILE A CA 1
ATOM 1534 C C . ILE A 1 182 ? -13.533 14.229 23.167 1.00 90.62 182 ILE A C 1
ATOM 1536 O O . ILE A 1 182 ? -13.773 13.480 22.223 1.00 90.62 182 ILE A O 1
ATOM 1540 N N . ARG A 1 183 ? -12.680 15.257 23.043 1.00 92.62 183 ARG A N 1
ATOM 1541 C CA . ARG A 1 183 ? -11.914 15.516 21.807 1.00 92.62 183 ARG A CA 1
ATOM 1542 C C . ARG A 1 183 ? -11.013 14.341 21.433 1.00 92.62 183 ARG A C 1
ATOM 1544 O O . ARG A 1 183 ? -10.928 14.000 20.257 1.00 92.62 183 ARG A O 1
ATOM 1551 N N . GLN A 1 184 ? -10.373 13.700 22.410 1.00 92.06 184 GLN A N 1
ATOM 1552 C CA . GLN A 1 184 ? -9.586 12.490 22.160 1.00 92.06 184 GLN A CA 1
ATOM 1553 C C . GLN A 1 184 ? -10.479 11.339 21.683 1.00 92.06 184 GLN A C 1
ATOM 1555 O O . GLN A 1 184 ? -10.165 10.716 20.673 1.00 92.06 184 GLN A O 1
ATOM 1560 N N . ILE A 1 185 ? -11.618 11.091 22.343 1.00 90.38 185 ILE A N 1
ATO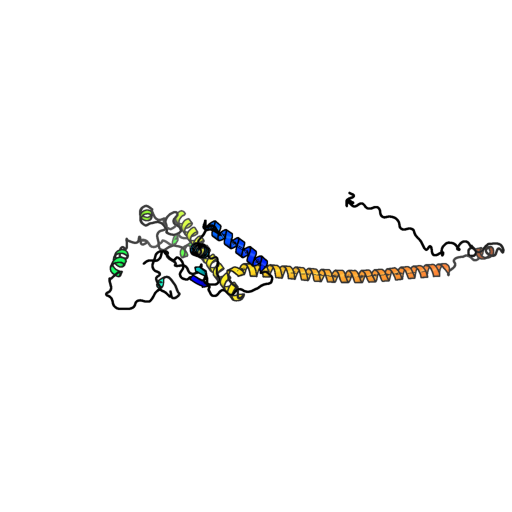M 1561 C CA . ILE A 1 185 ? -12.588 10.067 21.909 1.00 90.38 185 ILE A CA 1
ATOM 1562 C C . ILE A 1 185 ? -13.043 10.320 20.466 1.00 90.38 185 ILE A C 1
ATOM 1564 O O . ILE A 1 185 ? -13.025 9.394 19.653 1.00 90.38 185 ILE A O 1
ATOM 1568 N N . LYS A 1 186 ? -13.407 11.567 20.142 1.00 93.00 186 LYS A N 1
ATOM 1569 C CA . LYS A 1 186 ? -13.765 12.007 18.788 1.00 93.00 186 LYS A CA 1
ATOM 1570 C C . LYS A 1 186 ? -12.653 11.681 17.793 1.00 93.00 186 LYS A C 1
ATOM 1572 O O . LYS A 1 186 ? -12.899 10.939 16.851 1.00 93.00 186 LYS A O 1
ATOM 1577 N N . PHE A 1 187 ? -11.423 12.123 18.060 1.00 93.00 187 PHE A N 1
ATOM 1578 C CA . PHE A 1 187 ? -10.260 11.845 17.212 1.00 93.00 187 PHE A CA 1
ATOM 1579 C C . PHE A 1 187 ? -10.053 10.343 16.961 1.00 93.00 187 PHE A C 1
ATOM 1581 O O . PHE A 1 187 ? -9.797 9.927 15.832 1.00 93.00 187 PHE A O 1
ATOM 1588 N N . PHE A 1 188 ? -10.183 9.500 17.989 1.00 90.69 188 PHE A N 1
ATOM 1589 C CA . PHE A 1 188 ? -10.044 8.051 17.825 1.00 90.69 188 PHE A CA 1
ATOM 1590 C C . PHE A 1 188 ? -11.176 7.436 16.998 1.00 90.69 188 PHE A C 1
ATOM 1592 O O . PHE A 1 188 ? -10.894 6.610 16.127 1.00 90.69 188 PHE A O 1
ATOM 1599 N N . LYS A 1 189 ? -12.431 7.836 17.244 1.00 90.56 189 LYS A N 1
ATOM 1600 C CA . LYS A 1 189 ? -13.596 7.363 16.481 1.00 90.56 189 LYS A CA 1
ATOM 1601 C C . LYS A 1 189 ? -13.518 7.795 15.018 1.00 90.56 189 LYS A C 1
ATOM 1603 O O . LYS A 1 189 ? -13.679 6.956 14.139 1.00 90.56 189 LYS A O 1
ATOM 1608 N N . GLU A 1 190 ? -13.193 9.056 14.748 1.00 93.44 190 GLU A N 1
ATOM 1609 C CA . GLU A 1 190 ? -13.042 9.585 13.387 1.00 93.44 190 GLU A CA 1
ATOM 1610 C C . GLU A 1 190 ? -11.897 8.895 12.638 1.00 93.44 190 GLU A C 1
ATOM 1612 O O . GLU A 1 190 ? -12.090 8.435 11.517 1.00 93.44 190 GLU A O 1
ATOM 1617 N N . ASN A 1 191 ? -10.738 8.690 13.272 1.00 93.94 191 ASN A N 1
ATOM 1618 C CA . ASN A 1 191 ? -9.647 7.918 12.667 1.00 93.94 191 ASN A CA 1
ATOM 1619 C C . ASN A 1 191 ? -9.997 6.444 12.434 1.00 93.94 191 ASN A C 1
ATOM 1621 O O . ASN A 1 191 ? -9.436 5.794 11.551 1.00 93.94 191 ASN A O 1
ATOM 1625 N N . GLN A 1 192 ? -10.858 5.857 13.263 1.00 91.56 192 GLN A N 1
ATOM 1626 C CA . GLN A 1 192 ? -11.334 4.496 13.044 1.00 91.56 192 GLN A CA 1
ATOM 1627 C C . GLN A 1 192 ? -12.286 4.436 11.848 1.00 91.56 192 GLN A C 1
ATOM 1629 O O . GLN A 1 192 ? -12.114 3.562 11.003 1.00 91.56 192 GLN A O 1
ATOM 1634 N N . LEU A 1 193 ? -13.217 5.387 11.747 1.00 92.94 193 LEU A N 1
ATOM 1635 C CA . LEU A 1 193 ? -14.111 5.528 10.599 1.00 92.94 193 LEU A CA 1
ATOM 1636 C C . LEU A 1 193 ? -13.326 5.773 9.306 1.00 92.94 193 LEU A C 1
ATOM 1638 O O . LEU A 1 193 ? -13.574 5.092 8.319 1.00 92.94 193 LEU A O 1
ATOM 1642 N N . ALA A 1 194 ? -12.323 6.655 9.326 1.00 95.38 194 ALA A N 1
ATOM 1643 C CA . ALA A 1 194 ? -11.472 6.930 8.170 1.00 95.38 194 ALA A CA 1
ATOM 1644 C C . ALA A 1 194 ? -10.707 5.683 7.696 1.00 95.38 194 ALA A C 1
ATOM 1646 O O . ALA A 1 194 ? -10.675 5.391 6.504 1.00 95.38 194 ALA A O 1
ATOM 1647 N N . ARG A 1 195 ? -10.135 4.902 8.625 1.00 93.69 195 ARG A N 1
ATOM 1648 C CA . ARG A 1 195 ? -9.463 3.632 8.292 1.00 93.69 195 ARG A CA 1
ATOM 1649 C C . ARG A 1 195 ? -10.424 2.591 7.729 1.00 93.69 195 ARG A C 1
ATOM 1651 O O . ARG A 1 195 ? -10.043 1.830 6.844 1.00 93.69 195 ARG A O 1
ATOM 1658 N N . GLU A 1 196 ? -11.643 2.530 8.255 1.00 93.56 196 GLU A N 1
ATOM 1659 C CA . GLU A 1 196 ? -12.657 1.604 7.758 1.00 93.56 196 GLU A CA 1
ATOM 1660 C C . GLU A 1 196 ? -13.141 2.010 6.363 1.00 93.56 196 GLU A C 1
ATOM 1662 O O . GLU A 1 196 ? -13.257 1.150 5.493 1.00 93.56 196 GLU A O 1
ATOM 1667 N N . GLN A 1 197 ? -13.313 3.310 6.115 1.00 95.38 197 GLN A N 1
ATOM 1668 C CA . GLN A 1 197 ? -13.621 3.836 4.790 1.00 95.38 197 GLN A CA 1
ATOM 1669 C C . GLN A 1 197 ? -12.501 3.516 3.794 1.00 95.38 197 GLN A C 1
ATOM 1671 O O . GLN A 1 197 ? -12.768 2.917 2.760 1.00 95.38 197 GLN A O 1
ATOM 1676 N N . GLU A 1 198 ? -11.236 3.781 4.142 1.00 94.19 198 GLU A N 1
ATOM 1677 C CA . GLU A 1 198 ? -10.090 3.426 3.290 1.00 94.19 198 GLU A CA 1
ATOM 1678 C C . GLU A 1 198 ? -10.062 1.917 2.984 1.00 94.19 198 GLU A C 1
ATOM 1680 O O . GLU A 1 198 ? -9.757 1.488 1.868 1.00 94.19 198 GLU A O 1
ATOM 1685 N N . ARG A 1 199 ? -10.402 1.078 3.971 1.00 93.06 199 ARG A N 1
ATOM 1686 C CA . ARG A 1 199 ? -10.490 -0.376 3.796 1.00 93.06 199 ARG A CA 1
ATOM 1687 C C . ARG A 1 199 ? -11.584 -0.761 2.797 1.00 93.06 199 ARG A C 1
ATOM 1689 O O . ARG A 1 199 ? -11.354 -1.667 1.993 1.00 93.06 199 ARG A O 1
ATOM 1696 N N . LEU A 1 200 ? -12.749 -0.117 2.860 1.00 95.00 200 LEU A N 1
ATOM 1697 C CA . LEU A 1 200 ? -13.857 -0.330 1.926 1.00 95.00 200 LEU A CA 1
ATOM 1698 C C . LEU A 1 200 ? -13.491 0.144 0.517 1.00 95.00 200 LEU A C 1
ATOM 1700 O O . LEU A 1 200 ? -13.613 -0.637 -0.424 1.00 95.00 200 LEU A O 1
ATOM 1704 N N . ASP A 1 201 ? -12.912 1.335 0.383 1.00 93.56 201 ASP A N 1
ATOM 1705 C CA . ASP A 1 201 ? -12.460 1.874 -0.903 1.00 93.56 201 ASP A CA 1
ATOM 1706 C C . ASP A 1 201 ? -11.410 0.952 -1.547 1.00 93.56 201 ASP A C 1
ATOM 1708 O O . ASP A 1 201 ? -11.460 0.643 -2.740 1.00 93.56 201 ASP A O 1
ATOM 1712 N N . ARG A 1 202 ? -10.467 0.422 -0.753 1.00 93.06 202 ARG A N 1
ATOM 1713 C CA . ARG A 1 202 ? -9.501 -0.589 -1.221 1.00 93.06 202 ARG A CA 1
ATOM 1714 C C . ARG A 1 202 ? -10.184 -1.875 -1.683 1.00 93.06 202 ARG A C 1
ATOM 1716 O O . ARG A 1 202 ? -9.714 -2.489 -2.641 1.00 93.06 202 ARG A O 1
ATOM 1723 N N . LEU A 1 203 ? -11.247 -2.315 -1.010 1.00 94.31 203 LEU A N 1
ATOM 1724 C CA . LEU A 1 203 ? -12.008 -3.498 -1.416 1.00 94.31 203 LEU A CA 1
ATOM 1725 C C . LEU A 1 203 ? -12.750 -3.265 -2.730 1.00 94.31 203 LEU A C 1
ATOM 1727 O O . LEU A 1 203 ? -12.737 -4.148 -3.587 1.00 94.31 203 LEU A O 1
ATOM 1731 N N . ASP A 1 204 ? -13.353 -2.098 -2.911 1.00 95.06 204 ASP A N 1
ATOM 1732 C CA . ASP A 1 204 ? -14.083 -1.779 -4.133 1.00 95.06 204 ASP A CA 1
ATOM 1733 C C . ASP A 1 204 ? -13.140 -1.575 -5.322 1.00 95.06 204 ASP A C 1
ATOM 1735 O O . ASP A 1 204 ? -13.386 -2.141 -6.386 1.00 95.06 204 ASP A O 1
ATOM 1739 N N . ASN A 1 205 ? -11.979 -0.941 -5.125 1.00 92.75 205 ASN A N 1
ATOM 1740 C CA . ASN A 1 205 ? -10.908 -0.907 -6.130 1.00 92.75 205 ASN A CA 1
ATOM 1741 C C . ASN A 1 205 ? -10.420 -2.314 -6.502 1.00 92.75 205 ASN A C 1
ATOM 1743 O O . ASN A 1 205 ? -10.185 -2.627 -7.670 1.00 92.75 205 ASN A O 1
ATOM 1747 N N . ALA A 1 206 ? -10.281 -3.194 -5.508 1.00 94.38 206 ALA A N 1
ATOM 1748 C CA . ALA A 1 206 ? -9.882 -4.572 -5.749 1.00 94.38 206 ALA A CA 1
ATOM 1749 C C . ALA A 1 206 ? -10.915 -5.332 -6.596 1.00 94.38 206 ALA A C 1
ATOM 1751 O O . ALA A 1 206 ? -10.524 -6.057 -7.512 1.00 94.38 206 ALA A O 1
ATOM 1752 N N . LYS A 1 207 ? -12.215 -5.132 -6.333 1.00 94.31 207 LYS A N 1
ATOM 1753 C CA . LYS A 1 207 ? -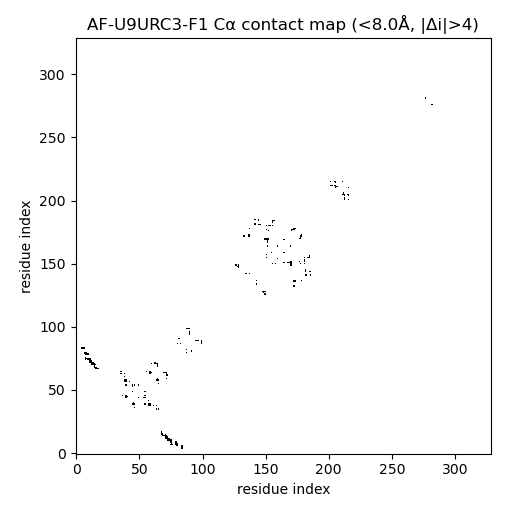13.304 -5.688 -7.151 1.00 94.31 207 LYS A CA 1
ATOM 1754 C C . LYS A 1 207 ? -13.283 -5.115 -8.566 1.00 94.31 207 LYS A C 1
ATOM 1756 O O . LYS A 1 207 ? -13.267 -5.889 -9.516 1.00 94.31 207 LYS A O 1
ATOM 1761 N N . LEU A 1 208 ? -13.223 -3.789 -8.704 1.00 94.94 208 LEU A N 1
ATOM 1762 C CA . LEU A 1 208 ? -13.220 -3.097 -9.995 1.00 94.94 208 LEU A CA 1
ATOM 1763 C C . LEU A 1 208 ? -12.093 -3.602 -10.907 1.00 94.94 208 LEU A C 1
ATOM 1765 O O . LEU A 1 208 ? -12.292 -3.804 -12.101 1.00 94.94 208 LEU A O 1
ATOM 1769 N N . TRP A 1 209 ? -10.912 -3.857 -10.340 1.00 91.31 209 TRP A N 1
ATOM 1770 C CA . TRP A 1 209 ? -9.743 -4.326 -11.090 1.00 91.31 209 TRP A CA 1
ATOM 1771 C C . TRP A 1 209 ? -9.559 -5.846 -11.095 1.00 91.31 209 TRP A C 1
ATOM 1773 O O . TRP A 1 209 ? -8.503 -6.320 -11.532 1.00 91.31 209 TRP A O 1
ATOM 1783 N N . ASN A 1 210 ? -10.539 -6.611 -10.595 1.00 92.69 210 ASN A N 1
ATOM 1784 C CA . ASN A 1 210 ? -10.480 -8.070 -10.457 1.00 92.69 210 ASN A CA 1
ATOM 1785 C C . ASN A 1 210 ? -9.145 -8.545 -9.854 1.00 92.69 210 ASN A C 1
ATOM 1787 O O . ASN A 1 210 ? -8.416 -9.367 -10.414 1.00 92.69 210 ASN A O 1
ATOM 1791 N N . THR A 1 211 ? -8.773 -7.961 -8.717 1.00 91.56 211 THR A N 1
ATOM 1792 C CA . THR A 1 211 ? -7.491 -8.194 -8.050 1.00 91.56 211 THR A CA 1
ATOM 1793 C C . THR A 1 211 ? -7.670 -8.383 -6.547 1.00 91.56 211 THR A C 1
ATOM 1795 O O . THR A 1 211 ? -8.748 -8.216 -5.988 1.00 91.56 211 THR A O 1
ATOM 1798 N N . SER A 1 212 ? -6.589 -8.744 -5.858 1.00 92.31 212 SER A N 1
ATOM 1799 C CA . SER A 1 212 ? -6.571 -8.780 -4.395 1.00 92.31 212 SER A CA 1
ATOM 1800 C C . SER A 1 212 ? -6.425 -7.364 -3.808 1.00 92.31 212 SER A C 1
ATOM 1802 O O . SER A 1 212 ? -5.631 -6.586 -4.346 1.00 92.31 212 SER A O 1
ATOM 1804 N N . PRO A 1 213 ? -7.061 -7.046 -2.660 1.00 89.56 213 PRO A N 1
ATOM 1805 C CA . PRO A 1 213 ? -6.860 -5.779 -1.942 1.00 89.56 213 PRO A CA 1
ATOM 1806 C C . PRO A 1 213 ? -5.391 -5.480 -1.622 1.00 89.56 213 PRO A C 1
ATOM 1808 O O . PRO A 1 213 ? -4.948 -4.339 -1.697 1.00 89.56 213 PRO A O 1
ATOM 1811 N N . HIS A 1 214 ? -4.589 -6.517 -1.365 1.00 90.25 214 HIS A N 1
ATOM 1812 C CA . HIS A 1 214 ? -3.148 -6.385 -1.110 1.00 90.25 214 HIS A CA 1
ATOM 1813 C C . HIS A 1 214 ? -2.322 -6.026 -2.354 1.00 90.25 214 HIS A C 1
ATOM 1815 O O . HIS A 1 214 ? -1.114 -5.821 -2.261 1.00 90.25 214 HIS A O 1
ATOM 1821 N N . LYS A 1 215 ? -2.945 -6.010 -3.534 1.00 91.81 215 LYS A N 1
ATOM 1822 C CA . LYS A 1 215 ? -2.313 -5.711 -4.823 1.00 91.81 215 LYS A CA 1
ATOM 1823 C C . LYS A 1 215 ? -2.768 -4.379 -5.416 1.00 91.81 215 LYS A C 1
ATOM 1825 O O . LYS A 1 215 ? -2.235 -3.994 -6.451 1.00 91.81 215 LYS A O 1
ATOM 1830 N N . VAL A 1 216 ? -3.696 -3.675 -4.765 1.00 92.25 216 VAL A N 1
ATOM 1831 C CA . VAL A 1 216 ? -4.210 -2.367 -5.206 1.00 92.25 216 VAL A CA 1
ATOM 1832 C C . VAL A 1 216 ? -3.070 -1.354 -5.334 1.00 92.25 216 VAL A C 1
ATOM 1834 O O . VAL A 1 216 ? -2.890 -0.783 -6.404 1.00 92.25 216 VAL A O 1
ATOM 1837 N N . ASP A 1 217 ? -2.209 -1.239 -4.319 1.00 91.94 217 ASP A N 1
ATOM 1838 C CA . ASP A 1 217 ? -1.071 -0.304 -4.342 1.00 91.94 217 ASP A CA 1
ATOM 1839 C C . ASP A 1 217 ? -0.066 -0.632 -5.457 1.00 91.94 217 ASP A C 1
ATOM 1841 O O . ASP A 1 217 ? 0.485 0.257 -6.106 1.00 91.94 217 ASP A O 1
ATOM 1845 N N . GLN A 1 218 ? 0.148 -1.925 -5.724 1.00 92.19 218 GLN A N 1
ATOM 1846 C CA . GLN A 1 218 ? 1.002 -2.364 -6.825 1.00 92.19 218 GLN A CA 1
ATOM 1847 C C . GLN A 1 218 ? 0.401 -1.969 -8.181 1.00 92.19 218 GLN A C 1
ATOM 1849 O O . GLN A 1 218 ? 1.143 -1.536 -9.060 1.00 92.19 218 GLN A O 1
ATOM 1854 N N . ARG A 1 219 ? -0.923 -2.097 -8.350 1.00 90.62 219 ARG A N 1
ATOM 1855 C CA . ARG A 1 219 ? -1.611 -1.684 -9.580 1.00 90.62 219 ARG A CA 1
ATOM 1856 C C . ARG A 1 219 ? -1.561 -0.174 -9.782 1.00 90.62 219 ARG A C 1
ATOM 1858 O O . ARG A 1 219 ? -1.164 0.245 -10.860 1.00 90.62 219 ARG A O 1
ATOM 1865 N N . LEU A 1 220 ? -1.833 0.612 -8.742 1.00 91.62 220 LEU A N 1
ATOM 1866 C CA . LEU A 1 220 ? -1.699 2.074 -8.773 1.00 91.62 220 LEU A CA 1
ATOM 1867 C C . LEU A 1 220 ? -0.275 2.512 -9.136 1.00 91.62 220 LEU A C 1
ATOM 1869 O O . LEU A 1 220 ? -0.070 3.433 -9.921 1.00 91.62 220 LEU A O 1
ATOM 1873 N N . SER A 1 221 ? 0.734 1.848 -8.571 1.00 94.00 221 SER A N 1
ATOM 1874 C CA . SER A 1 221 ? 2.135 2.117 -8.908 1.00 94.00 221 SER A CA 1
ATOM 1875 C C . SER A 1 221 ? 2.437 1.803 -10.376 1.00 94.00 221 SER A C 1
ATOM 1877 O O . SER A 1 221 ? 3.085 2.593 -11.062 1.00 94.00 221 SER A O 1
ATOM 1879 N N . HIS A 1 222 ? 1.931 0.674 -10.876 1.00 93.88 222 HIS A N 1
ATOM 1880 C CA . HIS A 1 222 ? 2.106 0.284 -12.270 1.00 93.88 222 HIS A CA 1
ATOM 1881 C C . HIS A 1 222 ? 1.415 1.257 -13.232 1.00 93.88 222 HIS A C 1
ATOM 1883 O O . HIS A 1 222 ? 2.041 1.695 -14.189 1.00 93.88 222 HIS A O 1
ATOM 1889 N N . GLU A 1 223 ? 0.180 1.659 -12.941 1.00 94.12 223 GLU A N 1
ATOM 1890 C CA . GLU A 1 223 ? -0.561 2.674 -13.696 1.00 94.12 223 GLU A CA 1
ATOM 1891 C C . GLU A 1 223 ? 0.220 3.993 -13.782 1.00 94.12 223 GLU A C 1
ATOM 1893 O O . GLU A 1 223 ? 0.445 4.515 -14.870 1.00 94.12 223 GLU A O 1
ATOM 1898 N N . ARG A 1 224 ? 0.743 4.489 -12.653 1.00 95.69 224 ARG A N 1
ATOM 1899 C CA . ARG A 1 224 ? 1.578 5.703 -12.637 1.00 95.69 224 ARG A CA 1
ATOM 1900 C C . ARG A 1 224 ? 2.829 5.568 -13.501 1.00 95.69 224 ARG A C 1
ATOM 1902 O O . ARG A 1 224 ? 3.258 6.549 -14.102 1.00 95.69 224 ARG A O 1
ATOM 1909 N N . LEU A 1 225 ? 3.451 4.390 -13.526 1.00 96.56 225 LEU A N 1
ATOM 1910 C CA . LEU A 1 225 ? 4.617 4.133 -14.373 1.00 96.56 225 LEU A CA 1
ATOM 1911 C C . LEU A 1 225 ? 4.243 4.097 -15.854 1.00 96.56 225 LEU A C 1
ATOM 1913 O O . LEU A 1 225 ? 4.981 4.656 -16.660 1.00 96.56 225 LEU A O 1
ATOM 1917 N N . LEU A 1 226 ? 3.111 3.481 -16.201 1.00 96.19 226 LEU A N 1
ATOM 1918 C CA . LEU A 1 226 ? 2.608 3.452 -17.572 1.00 96.19 226 LEU A CA 1
ATOM 1919 C C . LEU A 1 226 ? 2.286 4.861 -18.072 1.00 96.19 226 LEU A C 1
ATOM 1921 O O . LEU A 1 226 ? 2.746 5.222 -19.148 1.00 96.19 226 LEU A O 1
ATOM 1925 N N . ASN A 1 227 ? 1.613 5.681 -17.261 1.00 97.06 227 ASN A N 1
ATOM 1926 C CA . ASN A 1 227 ? 1.316 7.072 -17.613 1.00 97.06 227 ASN A CA 1
ATOM 1927 C C . ASN A 1 227 ? 2.604 7.874 -17.839 1.00 97.06 227 ASN A C 1
ATOM 1929 O O . ASN A 1 227 ? 2.767 8.505 -18.874 1.00 97.06 227 ASN A O 1
ATOM 1933 N N . LYS A 1 228 ? 3.588 7.749 -16.938 1.00 97.69 228 LYS A N 1
ATOM 1934 C CA . LYS A 1 228 ? 4.899 8.392 -17.129 1.00 97.69 228 LYS A CA 1
ATOM 1935 C C . LYS A 1 228 ? 5.606 7.928 -18.399 1.00 97.69 228 LYS A C 1
ATOM 1937 O O . LYS A 1 228 ? 6.304 8.717 -19.024 1.00 97.69 228 LYS A O 1
ATOM 1942 N N . LEU A 1 229 ? 5.505 6.646 -18.744 1.00 97.44 229 LEU A N 1
ATOM 1943 C CA . LEU A 1 229 ? 6.113 6.114 -19.961 1.00 97.44 229 LEU A CA 1
ATOM 1944 C C . LEU A 1 229 ? 5.416 6.676 -21.202 1.00 97.44 229 LEU A C 1
ATOM 1946 O O . LEU A 1 229 ? 6.102 7.057 -22.147 1.00 97.44 229 LEU A O 1
ATOM 1950 N N . GLN A 1 230 ? 4.087 6.768 -21.168 1.00 97.44 230 GLN A N 1
ATOM 1951 C CA . GLN A 1 230 ? 3.275 7.362 -22.224 1.00 97.44 230 GLN A CA 1
ATOM 1952 C C . GLN A 1 230 ? 3.685 8.819 -22.480 1.00 97.44 230 GLN A C 1
ATOM 1954 O O . GLN A 1 230 ? 4.063 9.142 -23.603 1.00 97.44 230 GLN A O 1
ATOM 1959 N N . ASP A 1 231 ? 3.747 9.645 -21.431 1.00 97.25 231 ASP A N 1
ATOM 1960 C CA . ASP A 1 231 ? 4.156 11.054 -21.535 1.00 97.25 231 ASP A CA 1
ATOM 1961 C C . ASP A 1 231 ? 5.544 11.187 -22.187 1.00 97.25 231 ASP A C 1
ATOM 1963 O O . ASP A 1 231 ? 5.758 11.962 -23.118 1.00 97.25 231 ASP A O 1
ATOM 1967 N N . ARG A 1 232 ? 6.501 10.354 -21.749 1.00 96.81 232 ARG A N 1
ATOM 1968 C CA . ARG A 1 232 ? 7.865 10.329 -22.305 1.00 96.81 232 ARG A CA 1
ATOM 1969 C C . ARG A 1 232 ? 7.900 9.902 -23.766 1.00 96.81 232 ARG A C 1
ATOM 1971 O O . ARG A 1 232 ? 8.761 10.359 -24.518 1.00 96.81 232 ARG A O 1
ATOM 1978 N N . TYR A 1 233 ? 7.023 8.986 -24.158 1.00 97.38 233 TYR A N 1
ATOM 1979 C CA . TYR A 1 233 ? 6.937 8.524 -25.535 1.00 97.38 233 TYR A CA 1
ATOM 1980 C C . TYR A 1 233 ? 6.363 9.608 -26.453 1.00 97.38 233 TYR A C 1
ATOM 1982 O O . TYR A 1 233 ? 6.862 9.792 -27.567 1.00 97.38 233 TYR A O 1
ATOM 1990 N N . ASP A 1 234 ? 5.377 10.363 -25.976 1.00 96.88 234 ASP A N 1
ATOM 1991 C CA . ASP A 1 234 ? 4.803 11.489 -26.711 1.00 96.88 234 ASP A CA 1
ATOM 1992 C C . ASP A 1 234 ? 5.826 12.629 -26.876 1.00 96.88 234 ASP A C 1
ATOM 1994 O O . ASP A 1 234 ? 6.002 13.143 -27.987 1.00 96.88 234 ASP A O 1
ATOM 1998 N N . ASP A 1 235 ? 6.605 12.929 -25.830 1.00 97.12 235 ASP A N 1
ATOM 1999 C CA . ASP A 1 235 ? 7.753 13.845 -25.906 1.00 97.12 235 ASP A CA 1
ATOM 2000 C C . ASP A 1 235 ? 8.787 13.377 -26.943 1.00 97.12 235 ASP A C 1
ATOM 2002 O O . ASP A 1 235 ? 9.219 14.146 -27.808 1.00 97.12 235 ASP A O 1
ATOM 2006 N N . TYR A 1 236 ? 9.166 12.094 -26.896 1.00 96.62 236 TYR A N 1
ATOM 2007 C CA . TYR A 1 236 ? 10.097 11.500 -27.855 1.00 96.62 236 TYR A CA 1
ATOM 2008 C C . TYR A 1 236 ? 9.587 11.631 -29.293 1.00 96.62 236 TYR A C 1
ATOM 2010 O O . TYR A 1 236 ? 10.345 12.012 -30.188 1.00 96.62 236 TYR A O 1
ATOM 2018 N N . ARG A 1 237 ? 8.300 11.348 -29.530 1.00 96.69 237 ARG A N 1
ATOM 2019 C CA . ARG A 1 237 ? 7.681 11.465 -30.855 1.00 96.69 237 ARG A CA 1
ATOM 2020 C C . ARG A 1 237 ? 7.756 12.904 -31.369 1.00 96.69 237 ARG A C 1
ATOM 2022 O O . ARG A 1 237 ? 8.085 13.108 -32.539 1.00 96.69 237 ARG A O 1
ATOM 2029 N N . LYS A 1 238 ? 7.508 13.890 -30.503 1.00 97.00 238 LYS A N 1
ATOM 2030 C CA . LYS A 1 238 ? 7.602 15.315 -30.844 1.00 97.00 238 LYS A CA 1
ATOM 2031 C C . LYS A 1 238 ? 9.028 15.715 -31.227 1.00 97.00 238 LYS A C 1
ATOM 2033 O O . LYS A 1 238 ? 9.222 16.317 -32.282 1.00 97.00 238 LYS A O 1
ATOM 2038 N N . ILE A 1 239 ? 10.022 15.321 -30.429 1.00 95.81 239 ILE A N 1
ATOM 2039 C CA . ILE A 1 239 ? 11.442 15.589 -30.713 1.00 95.81 239 ILE A CA 1
ATOM 2040 C C . ILE A 1 239 ? 11.862 14.926 -32.028 1.00 95.81 239 ILE A C 1
ATOM 2042 O O . ILE A 1 239 ? 12.476 15.564 -32.878 1.00 95.81 239 ILE A O 1
ATOM 2046 N N . LYS A 1 240 ? 11.484 13.662 -32.242 1.00 96.19 240 LYS A N 1
ATOM 2047 C CA . LYS A 1 240 ? 11.804 12.932 -33.474 1.00 96.19 240 LYS A CA 1
ATOM 2048 C C . LYS A 1 240 ? 11.248 13.628 -34.718 1.00 96.19 240 LYS A C 1
ATOM 2050 O O . LYS A 1 240 ? 11.942 13.711 -35.727 1.00 96.19 240 LYS A O 1
ATOM 2055 N N . SER A 1 241 ? 10.021 14.147 -34.640 1.00 93.94 241 SER A N 1
ATOM 2056 C CA . SER A 1 241 ? 9.430 14.935 -35.726 1.00 93.94 241 SER A CA 1
ATOM 2057 C C . SER A 1 241 ? 10.231 16.207 -36.006 1.00 93.94 241 SER A C 1
ATOM 2059 O O . SER A 1 241 ? 10.454 16.527 -37.166 1.00 93.94 241 SER A O 1
ATOM 2061 N N . GLN A 1 242 ? 10.678 16.919 -34.967 1.00 94.81 242 GLN A N 1
ATOM 2062 C CA . GLN A 1 242 ? 11.474 18.140 -35.126 1.00 94.81 242 GLN A CA 1
ATOM 2063 C C . GLN A 1 242 ? 12.836 17.860 -35.768 1.00 94.81 242 GLN A C 1
ATOM 2065 O O . GLN A 1 242 ? 13.237 18.584 -36.674 1.00 94.81 242 GLN A O 1
ATOM 2070 N N . VAL A 1 243 ? 13.520 16.789 -35.351 1.00 94.12 243 VAL A N 1
ATOM 2071 C CA . VAL A 1 243 ? 14.804 16.374 -35.943 1.00 94.12 243 VAL A CA 1
ATOM 2072 C C . VAL A 1 243 ? 14.645 16.068 -37.432 1.00 94.12 243 VAL A C 1
ATOM 2074 O O . VAL A 1 243 ? 15.427 16.562 -38.235 1.00 94.12 243 VAL A O 1
ATOM 2077 N N . SER A 1 244 ? 13.584 15.353 -37.823 1.00 92.25 244 SER A N 1
ATOM 2078 C CA . SER A 1 244 ? 13.309 15.086 -39.242 1.00 92.25 244 SER A CA 1
ATOM 2079 C C . SER A 1 244 ? 13.121 16.369 -40.059 1.00 92.25 244 SER A C 1
ATOM 2081 O O . SER A 1 244 ? 13.552 16.425 -41.209 1.00 92.25 244 SER A O 1
ATOM 2083 N N . THR A 1 245 ? 12.487 17.400 -39.492 1.00 94.00 245 THR A N 1
ATOM 2084 C CA . THR A 1 245 ? 12.350 18.704 -40.156 1.00 94.00 245 THR A CA 1
ATOM 2085 C C . THR A 1 245 ? 13.704 19.396 -40.313 1.00 94.00 245 THR A C 1
ATOM 2087 O O . THR A 1 245 ? 13.983 19.951 -41.373 1.00 94.00 245 THR A O 1
ATOM 2090 N N . ILE A 1 246 ? 14.560 19.338 -39.288 1.00 93.12 246 ILE A N 1
ATOM 2091 C CA . ILE A 1 246 ? 15.916 19.908 -39.331 1.00 93.12 246 ILE A CA 1
ATOM 2092 C C . ILE A 1 246 ? 16.761 19.222 -40.412 1.00 93.12 246 ILE A C 1
ATOM 2094 O O . ILE A 1 246 ? 17.442 19.903 -41.175 1.00 93.12 246 ILE A O 1
ATOM 2098 N N . ASP A 1 247 ? 16.688 17.896 -40.525 1.00 93.31 247 ASP A N 1
ATOM 2099 C CA . ASP A 1 247 ? 17.416 17.148 -41.555 1.00 93.31 247 ASP A CA 1
ATOM 2100 C C . ASP A 1 247 ? 16.979 17.551 -42.971 1.00 93.31 247 ASP A C 1
ATOM 2102 O O . ASP A 1 247 ? 17.821 17.735 -43.853 1.00 93.31 247 ASP A O 1
ATOM 2106 N N . ASN A 1 248 ? 15.675 17.759 -43.182 1.00 93.31 248 ASN A N 1
ATOM 2107 C CA . ASN A 1 248 ? 15.149 18.247 -44.458 1.00 93.31 248 ASN A CA 1
ATOM 2108 C C . ASN A 1 248 ? 15.689 19.644 -44.797 1.00 93.31 248 ASN A C 1
ATOM 2110 O O . ASN A 1 248 ? 16.212 19.837 -45.895 1.00 93.31 248 ASN A O 1
ATOM 2114 N N . LEU A 1 249 ? 15.641 20.582 -43.846 1.00 94.19 249 LEU A N 1
ATOM 2115 C CA . LEU A 1 249 ? 16.172 21.939 -44.029 1.00 94.19 249 LEU A CA 1
ATOM 2116 C C . LEU A 1 249 ? 17.679 21.928 -44.320 1.00 94.19 249 LEU A C 1
ATOM 2118 O O . LEU A 1 249 ? 18.145 22.621 -45.220 1.00 94.19 249 LEU A O 1
ATOM 2122 N N . ASN A 1 250 ? 18.450 21.094 -43.620 1.00 94.12 250 ASN A N 1
ATOM 2123 C CA . ASN A 1 250 ? 19.884 20.946 -43.874 1.00 94.12 250 ASN A CA 1
ATOM 2124 C C . ASN A 1 250 ? 20.176 20.437 -45.293 1.00 94.12 250 ASN A C 1
ATOM 2126 O O . ASN A 1 250 ? 21.144 20.869 -45.922 1.00 94.12 250 ASN A O 1
ATOM 2130 N N . ASN A 1 251 ? 19.353 19.524 -45.809 1.00 94.06 251 ASN A N 1
ATOM 2131 C CA . ASN A 1 251 ? 19.492 19.032 -47.177 1.00 94.06 251 ASN A CA 1
ATOM 2132 C C . ASN A 1 251 ? 19.146 20.110 -48.214 1.00 94.06 251 ASN A C 1
ATOM 2134 O O . ASN A 1 251 ? 19.817 20.189 -49.243 1.00 94.06 251 ASN A O 1
ATOM 2138 N N . GLU A 1 252 ? 18.149 20.957 -47.952 1.00 94.75 252 GLU A N 1
ATOM 2139 C CA . GLU A 1 252 ? 17.836 22.113 -48.804 1.00 94.75 252 GLU A CA 1
ATOM 2140 C C . GLU A 1 252 ? 18.963 23.149 -48.804 1.00 94.75 252 GLU A C 1
ATOM 2142 O O . GLU A 1 252 ? 19.398 23.567 -49.876 1.00 94.75 252 GLU A O 1
ATOM 2147 N N . CYS A 1 253 ? 19.519 23.484 -47.635 1.00 91.94 253 CYS A N 1
ATOM 2148 C CA . CYS A 1 253 ? 20.673 24.380 -47.533 1.00 91.94 253 CYS A CA 1
ATOM 2149 C C . CYS A 1 253 ? 21.867 23.876 -48.355 1.00 91.94 253 CYS A C 1
ATOM 2151 O O . CYS A 1 253 ? 22.478 24.654 -49.080 1.00 91.94 253 CYS A O 1
ATOM 2153 N N . LYS A 1 254 ? 22.170 22.570 -48.311 1.00 95.06 254 LYS A N 1
ATOM 2154 C CA . LYS A 1 254 ? 23.250 21.976 -49.122 1.00 95.06 254 LYS A CA 1
ATOM 2155 C C . LYS A 1 254 ? 23.014 22.129 -50.626 1.00 95.06 254 LYS A C 1
ATOM 2157 O O . LYS A 1 254 ? 23.957 22.429 -51.350 1.00 95.06 254 LYS A O 1
ATOM 2162 N N . LYS A 1 255 ? 21.773 21.939 -51.093 1.00 95.25 255 LYS A N 1
ATOM 2163 C CA . LYS A 1 255 ? 21.411 22.144 -52.508 1.00 95.25 255 LYS A CA 1
ATOM 2164 C C . LYS A 1 255 ? 21.558 23.607 -52.925 1.00 95.25 255 LYS A C 1
ATOM 2166 O O . LYS A 1 255 ? 22.025 23.887 -54.021 1.00 95.25 255 LYS A O 1
ATOM 2171 N N . LEU A 1 256 ? 21.161 24.542 -52.063 1.00 93.88 256 LEU A N 1
ATOM 2172 C CA . LEU A 1 256 ? 21.333 25.969 -52.338 1.00 93.88 256 LEU A CA 1
ATOM 2173 C C . LEU A 1 256 ? 22.814 26.356 -52.381 1.00 93.88 256 LEU A C 1
ATOM 2175 O O . LEU A 1 256 ? 23.209 27.104 -53.268 1.00 93.88 256 LEU A O 1
ATOM 2179 N N . SER A 1 257 ? 23.643 25.812 -51.485 1.00 93.88 257 SER A N 1
ATOM 2180 C CA . SER A 1 257 ? 25.092 26.032 -51.523 1.00 93.88 257 SER A CA 1
ATOM 2181 C C . SER A 1 257 ? 25.718 25.566 -52.837 1.00 93.88 257 SER A C 1
ATOM 2183 O O . SER A 1 257 ? 26.480 26.331 -53.418 1.00 93.88 257 SER A O 1
ATOM 2185 N N . SER A 1 258 ? 25.362 24.378 -53.346 1.00 93.50 258 SER A N 1
ATOM 2186 C CA . SER A 1 258 ? 25.895 23.915 -54.636 1.00 93.50 258 SER A CA 1
ATOM 2187 C C . SER A 1 258 ? 25.458 24.816 -55.794 1.00 93.50 258 SER A C 1
ATOM 2189 O O . SER A 1 258 ? 26.275 25.170 -56.631 1.00 93.50 258 SER A O 1
ATOM 2191 N N . LEU A 1 259 ? 24.197 25.266 -55.806 1.00 94.94 259 LEU A N 1
ATOM 2192 C CA . LEU A 1 259 ? 23.705 26.191 -56.835 1.00 94.94 259 LEU A CA 1
ATOM 2193 C C . LEU A 1 259 ? 24.423 27.549 -56.809 1.00 94.94 259 LEU A C 1
ATOM 2195 O O . LEU A 1 259 ? 24.646 28.145 -57.859 1.00 94.94 259 LEU A O 1
ATOM 2199 N N . ILE A 1 260 ? 24.780 28.051 -55.624 1.00 93.69 260 ILE A N 1
ATOM 2200 C CA . ILE A 1 260 ? 25.560 29.290 -55.488 1.00 93.69 260 ILE A CA 1
ATOM 2201 C C . ILE A 1 260 ? 26.983 29.093 -56.020 1.00 93.69 260 ILE A C 1
ATOM 2203 O O . ILE A 1 260 ? 27.499 29.975 -56.703 1.00 93.69 260 ILE A O 1
ATOM 2207 N N . GLU A 1 261 ? 27.618 27.956 -55.726 1.00 92.31 261 GLU A N 1
ATOM 2208 C CA . GLU A 1 261 ? 28.942 27.620 -56.265 1.00 92.31 261 GLU A CA 1
ATOM 2209 C C . GLU A 1 261 ? 28.926 27.543 -57.798 1.00 92.31 261 GLU A C 1
ATOM 2211 O O . GLU A 1 261 ? 29.789 28.144 -58.442 1.00 92.31 261 GLU A O 1
ATOM 2216 N N . ASP A 1 262 ? 27.909 26.899 -58.377 1.00 92.75 262 ASP A N 1
ATOM 2217 C CA . ASP A 1 262 ? 27.715 26.830 -59.829 1.00 92.75 262 ASP A CA 1
ATOM 2218 C C . ASP A 1 262 ? 27.519 28.235 -60.432 1.00 92.75 262 ASP A C 1
ATOM 2220 O O . ASP A 1 262 ? 28.198 28.609 -61.389 1.00 92.75 262 ASP A O 1
ATOM 2224 N N . ALA A 1 263 ? 26.668 29.070 -59.824 1.00 91.00 263 ALA A N 1
ATOM 2225 C CA . ALA A 1 263 ? 26.439 30.443 -60.278 1.00 91.00 263 ALA A CA 1
ATOM 2226 C C . ALA A 1 263 ? 27.700 31.323 -60.179 1.00 91.00 263 ALA A C 1
ATOM 2228 O O . ALA A 1 263 ? 27.942 32.167 -61.045 1.00 91.00 263 ALA A O 1
ATOM 2229 N N . HIS A 1 264 ? 28.530 31.133 -59.146 1.00 89.81 264 HIS A N 1
ATOM 2230 C CA . HIS A 1 264 ? 29.826 31.804 -59.046 1.00 89.81 264 HIS A CA 1
ATOM 2231 C C . HIS A 1 264 ? 30.781 31.377 -60.164 1.00 89.81 264 HIS A C 1
ATOM 2233 O O . HIS A 1 264 ? 31.522 32.217 -60.682 1.00 89.81 264 HIS A O 1
ATOM 2239 N N . LEU A 1 265 ? 30.769 30.098 -60.552 1.00 89.44 265 LEU A N 1
ATOM 2240 C CA . LEU A 1 265 ? 31.583 29.597 -61.656 1.00 89.44 265 LEU A CA 1
ATOM 2241 C C . LEU A 1 265 ? 31.142 30.211 -62.993 1.00 89.44 265 LEU A C 1
ATOM 2243 O O . LEU A 1 265 ? 31.986 30.703 -63.744 1.00 89.44 265 LEU A O 1
ATOM 2247 N N . ASP A 1 266 ? 29.835 30.261 -63.251 1.00 87.81 266 ASP A N 1
ATOM 2248 C CA . ASP A 1 266 ? 29.263 30.883 -64.451 1.00 87.81 266 ASP A CA 1
ATOM 2249 C C . ASP A 1 266 ? 29.559 32.387 -64.521 1.00 87.81 266 ASP A C 1
ATOM 2251 O O . ASP A 1 266 ? 29.918 32.917 -65.580 1.00 87.81 266 ASP A O 1
ATOM 2255 N N . LEU A 1 267 ? 29.485 33.088 -63.384 1.00 86.75 267 LEU A N 1
ATOM 2256 C CA . LEU A 1 267 ? 29.846 34.502 -63.300 1.00 86.75 267 LEU A CA 1
ATOM 2257 C C . LEU A 1 267 ? 31.340 34.718 -63.587 1.00 86.75 267 LEU A C 1
ATOM 2259 O O . LEU A 1 267 ? 31.713 35.626 -64.328 1.00 86.75 267 LEU A O 1
ATOM 2263 N N . ALA A 1 268 ? 32.210 33.862 -63.048 1.00 82.88 268 ALA A N 1
ATOM 2264 C CA . ALA A 1 268 ? 33.644 33.931 -63.316 1.00 82.88 268 ALA A CA 1
ATOM 2265 C C . ALA A 1 268 ? 33.974 33.641 -64.792 1.00 82.88 268 ALA A C 1
ATOM 2267 O O . ALA A 1 268 ? 34.873 34.262 -65.362 1.00 82.88 268 ALA A O 1
ATOM 2268 N N . LEU A 1 269 ? 33.250 32.716 -65.432 1.00 80.62 269 LEU A N 1
ATOM 2269 C CA . LEU A 1 269 ? 33.386 32.432 -66.862 1.00 80.62 269 LEU A CA 1
ATOM 2270 C C . LEU A 1 269 ? 32.910 33.605 -67.725 1.00 80.62 269 LEU A C 1
ATOM 2272 O O . LEU A 1 269 ? 33.607 33.991 -68.6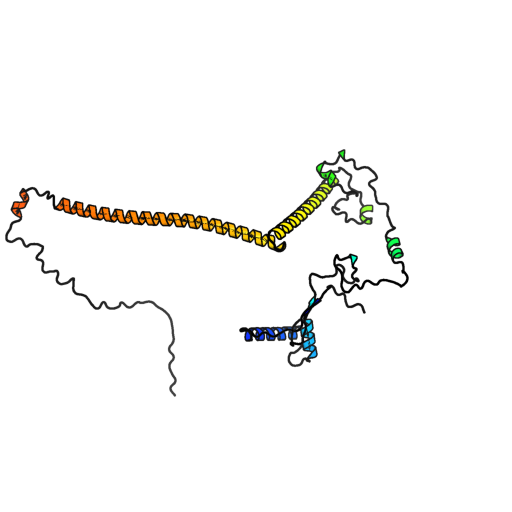61 1.00 80.62 269 LEU A O 1
ATOM 2276 N N . THR A 1 270 ? 31.769 34.212 -67.397 1.00 75.44 270 THR A N 1
ATOM 2277 C CA . THR A 1 270 ? 31.255 35.383 -68.125 1.00 75.44 270 THR A CA 1
ATOM 2278 C C . THR A 1 270 ? 32.154 36.608 -67.966 1.00 75.44 270 THR A C 1
ATOM 2280 O O . THR A 1 270 ? 32.429 37.256 -68.969 1.00 75.44 270 THR A O 1
ATOM 2283 N N . GLN A 1 271 ? 32.718 36.865 -66.780 1.00 73.06 271 GLN A N 1
ATOM 2284 C CA . GLN A 1 271 ? 33.726 37.921 -66.576 1.00 73.06 271 GLN A CA 1
ATOM 2285 C C . GLN A 1 271 ? 35.017 37.684 -67.377 1.00 73.06 271 GLN A C 1
ATOM 2287 O O . GLN A 1 271 ? 35.634 38.633 -67.852 1.00 73.06 271 GLN A O 1
ATOM 2292 N N . ARG A 1 272 ? 35.438 36.424 -67.569 1.00 66.31 272 ARG A N 1
ATOM 2293 C CA . ARG A 1 272 ? 36.579 36.094 -68.446 1.00 66.31 272 ARG A CA 1
ATOM 2294 C C . ARG A 1 272 ? 36.268 36.288 -69.930 1.00 66.31 272 ARG A C 1
ATOM 2296 O O . ARG A 1 272 ? 37.186 36.538 -70.706 1.00 66.31 272 ARG A O 1
ATOM 2303 N N . LEU A 1 273 ? 35.007 36.125 -70.327 1.00 62.97 273 LEU A N 1
ATOM 2304 C CA . LEU A 1 273 ? 34.554 36.288 -71.709 1.00 62.97 273 LEU A CA 1
ATOM 2305 C C . LEU A 1 273 ? 34.230 37.753 -72.047 1.00 62.97 273 LEU A C 1
ATOM 2307 O O . LEU A 1 273 ? 34.470 38.166 -73.180 1.00 62.97 273 LEU A O 1
ATOM 2311 N N . SER A 1 274 ? 33.756 38.558 -71.086 1.00 58.91 274 SER A N 1
ATOM 2312 C CA . SER A 1 274 ? 33.612 40.015 -71.220 1.00 58.91 274 SER A CA 1
ATOM 2313 C C . SER A 1 274 ? 34.961 40.698 -70.987 1.00 58.91 274 SER A C 1
ATOM 2315 O O . SER A 1 274 ? 35.162 41.411 -70.008 1.00 58.91 274 SER A O 1
ATOM 2317 N N . GLY A 1 275 ? 35.926 40.398 -71.854 1.00 55.41 275 GLY A N 1
ATOM 2318 C CA . GLY A 1 275 ? 37.283 40.915 -71.751 1.00 55.41 275 GLY A CA 1
ATOM 2319 C C . GLY A 1 275 ? 37.319 42.441 -71.658 1.00 55.41 275 GLY A C 1
ATOM 2320 O O . GLY A 1 275 ? 37.250 43.121 -72.676 1.00 55.41 275 GLY A O 1
ATOM 2321 N N . ASP A 1 276 ? 37.533 42.960 -70.450 1.00 52.34 276 ASP A N 1
ATOM 2322 C CA . ASP A 1 276 ? 37.953 44.341 -70.190 1.00 52.34 276 ASP A CA 1
ATOM 2323 C C . ASP A 1 276 ? 39.453 44.496 -70.477 1.00 52.34 276 ASP A C 1
ATOM 2325 O O . ASP A 1 276 ? 40.252 44.947 -69.655 1.00 52.34 276 ASP A O 1
ATOM 2329 N N . THR A 1 277 ? 39.873 44.084 -71.668 1.00 52.59 277 THR A N 1
ATOM 2330 C CA . THR A 1 277 ? 41.178 44.467 -72.197 1.00 52.59 277 THR A CA 1
ATOM 2331 C C . THR A 1 277 ? 40.936 45.542 -73.235 1.00 52.59 277 THR A C 1
ATOM 2333 O O . THR A 1 277 ? 40.484 45.243 -74.338 1.00 52.59 277 THR A O 1
ATOM 2336 N N . SER A 1 278 ? 41.232 46.789 -72.856 1.00 53.50 278 SER A N 1
ATOM 2337 C CA . SER A 1 278 ? 41.432 47.897 -73.791 1.00 53.50 278 SER A CA 1
ATOM 2338 C C . SER A 1 278 ? 42.272 47.416 -74.981 1.00 53.50 278 SER A C 1
ATOM 2340 O O . SER A 1 278 ? 43.316 46.777 -74.783 1.00 53.50 278 SER A O 1
ATOM 2342 N N . ASP A 1 279 ? 41.811 47.720 -76.197 1.00 55.03 279 ASP A N 1
ATOM 2343 C CA . ASP A 1 279 ? 42.413 47.317 -77.479 1.00 55.03 279 ASP A CA 1
ATOM 2344 C C . ASP A 1 279 ? 43.929 47.604 -77.567 1.00 55.03 279 ASP A C 1
ATOM 2346 O O . ASP A 1 279 ? 44.655 46.923 -78.295 1.00 55.03 279 ASP A O 1
ATOM 2350 N N . ASP A 1 280 ? 44.442 48.530 -76.752 1.00 55.78 280 ASP A N 1
ATOM 2351 C CA . ASP A 1 280 ? 45.846 48.951 -76.719 1.00 55.78 280 ASP A CA 1
ATOM 2352 C C . ASP A 1 280 ? 46.844 47.854 -76.301 1.00 55.78 280 ASP A C 1
ATOM 2354 O O . ASP A 1 280 ? 48.036 47.952 -76.598 1.00 55.78 280 ASP A O 1
ATOM 2358 N N . THR A 1 281 ? 46.400 46.776 -75.641 1.00 54.53 281 THR A N 1
ATOM 2359 C CA . THR A 1 281 ? 47.307 45.689 -75.197 1.00 54.53 281 THR A CA 1
ATOM 2360 C C . THR A 1 281 ? 47.386 44.496 -76.149 1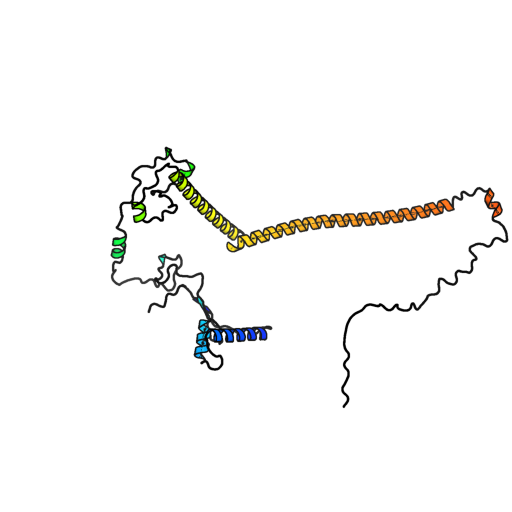.00 54.53 281 THR A C 1
ATOM 2362 O O . THR A 1 281 ? 48.328 43.702 -76.064 1.00 54.53 281 THR A O 1
ATOM 2365 N N . LYS A 1 282 ? 46.478 44.395 -77.125 1.00 54.41 282 LYS A N 1
ATOM 2366 C CA . LYS A 1 282 ? 46.410 43.249 -78.047 1.00 54.41 282 LYS A CA 1
ATOM 2367 C C . LYS A 1 282 ? 47.525 43.258 -79.104 1.00 54.41 282 LYS A C 1
ATOM 2369 O O . LYS A 1 282 ? 47.926 42.203 -79.593 1.00 54.41 282 LYS A O 1
ATOM 2374 N N . ALA A 1 283 ? 48.090 44.430 -79.407 1.00 55.34 283 ALA A N 1
ATOM 2375 C CA . ALA A 1 283 ? 49.167 44.594 -80.389 1.00 55.34 283 ALA A CA 1
ATOM 2376 C C . ALA A 1 283 ? 50.551 44.094 -79.911 1.00 55.34 283 ALA A C 1
ATOM 2378 O O . ALA A 1 283 ? 51.449 43.907 -80.730 1.00 55.34 283 ALA A O 1
ATOM 2379 N N . PHE A 1 284 ? 50.742 43.829 -78.611 1.00 53.91 284 PHE A N 1
ATOM 2380 C CA . PHE A 1 284 ? 52.039 43.397 -78.062 1.00 53.91 284 PHE A CA 1
ATOM 2381 C C . PHE A 1 284 ? 52.196 41.879 -77.874 1.00 53.91 284 PHE A C 1
ATOM 2383 O O . PHE A 1 284 ? 53.308 41.410 -77.604 1.00 53.91 284 PHE A O 1
ATOM 2390 N N . GLU A 1 285 ? 51.127 41.090 -78.015 1.00 55.84 285 GLU A N 1
ATOM 2391 C CA . GLU A 1 285 ? 51.168 39.650 -77.718 1.00 55.84 285 GLU A CA 1
ATOM 2392 C C . GLU A 1 285 ? 51.681 38.772 -78.866 1.00 55.84 285 GLU A C 1
ATOM 2394 O O . GLU A 1 285 ? 52.101 37.639 -78.627 1.00 55.84 285 GLU A O 1
ATOM 2399 N N . GLN A 1 286 ? 51.765 39.292 -80.092 1.00 55.28 286 GLN A N 1
ATOM 2400 C CA . GLN A 1 286 ? 52.328 38.558 -81.228 1.00 55.28 286 GLN A CA 1
ATOM 2401 C C . GLN A 1 286 ? 53.842 38.781 -81.346 1.00 55.28 286 GLN A C 1
ATOM 2403 O O . GLN A 1 286 ? 54.334 39.459 -82.244 1.00 55.28 286 GLN A O 1
ATOM 2408 N N . ARG A 1 287 ? 54.614 38.185 -80.428 1.00 58.66 287 ARG A N 1
ATOM 2409 C CA . ARG A 1 287 ? 56.062 37.993 -80.614 1.00 58.66 287 ARG A CA 1
ATOM 2410 C C . ARG A 1 287 ? 56.322 36.551 -81.059 1.00 58.66 287 ARG A C 1
ATOM 2412 O O . ARG A 1 287 ? 56.045 35.649 -80.269 1.00 58.66 287 ARG A O 1
ATOM 2419 N N . PRO A 1 288 ? 56.926 36.306 -82.237 1.00 60.53 288 PRO A N 1
ATOM 2420 C CA . PRO A 1 288 ? 57.134 34.953 -82.769 1.00 60.53 288 PRO A CA 1
ATOM 2421 C C . PRO A 1 288 ? 58.009 34.035 -81.891 1.00 60.53 288 PRO A C 1
ATOM 2423 O O . PRO A 1 288 ? 58.026 32.829 -82.102 1.00 60.53 288 PRO A O 1
ATOM 2426 N N . CYS A 1 289 ? 58.696 34.571 -80.874 1.00 57.59 289 CYS A N 1
ATOM 2427 C CA . CYS A 1 289 ? 59.583 33.808 -79.987 1.00 57.59 289 CYS A CA 1
ATOM 2428 C C . CYS A 1 289 ? 59.073 33.659 -78.540 1.00 57.59 289 CYS A C 1
ATOM 2430 O O . CYS A 1 289 ? 59.814 33.173 -77.681 1.00 57.59 289 CYS A O 1
ATOM 2432 N N . LYS A 1 290 ? 57.844 34.089 -78.216 1.00 54.62 290 LYS A N 1
ATOM 2433 C CA . LYS A 1 290 ? 57.295 33.912 -76.861 1.00 54.62 290 LYS A CA 1
ATOM 2434 C C . LYS A 1 290 ? 56.770 32.478 -76.728 1.00 54.62 290 LYS A C 1
ATOM 2436 O O . LYS A 1 290 ? 55.807 32.102 -77.385 1.00 54.62 290 LYS A O 1
ATOM 2441 N N . ARG A 1 291 ? 57.428 31.658 -75.900 1.00 59.34 291 ARG A N 1
ATOM 2442 C CA . ARG A 1 291 ? 57.006 30.271 -75.636 1.00 59.34 291 ARG A CA 1
ATOM 2443 C C . ARG A 1 291 ? 55.591 30.260 -75.056 1.00 59.34 291 ARG A C 1
ATOM 2445 O O . ARG A 1 291 ? 55.306 30.984 -74.103 1.00 59.34 291 ARG A O 1
ATOM 2452 N N . VAL A 1 292 ? 54.723 29.423 -75.615 1.00 58.12 292 VAL A N 1
ATOM 2453 C CA . VAL A 1 292 ? 53.372 29.195 -75.094 1.00 58.12 292 VAL A CA 1
ATOM 2454 C C . VAL A 1 292 ? 53.502 28.394 -73.798 1.00 58.12 292 VAL A C 1
ATOM 2456 O O . VAL A 1 292 ? 54.130 27.337 -73.791 1.00 58.12 292 VAL A O 1
ATOM 2459 N N . ALA A 1 293 ? 52.915 28.870 -72.697 1.00 57.12 293 ALA A N 1
ATOM 2460 C CA . ALA A 1 293 ? 53.024 28.221 -71.381 1.00 57.12 293 ALA A CA 1
ATOM 2461 C C . ALA A 1 293 ? 52.470 26.778 -71.348 1.00 57.12 293 ALA A C 1
ATOM 2463 O O . ALA A 1 293 ? 52.763 26.029 -70.420 1.00 57.12 293 ALA A O 1
ATOM 2464 N N . ASN A 1 294 ? 51.713 26.377 -72.377 1.00 59.31 294 ASN A N 1
ATOM 2465 C CA . ASN A 1 294 ? 51.152 25.035 -72.531 1.00 59.31 294 ASN A CA 1
ATOM 2466 C C . ASN A 1 294 ? 52.152 24.001 -73.097 1.00 59.31 294 ASN A C 1
ATOM 2468 O O . ASN A 1 294 ? 51.823 22.827 -73.217 1.00 59.31 294 ASN A O 1
ATOM 2472 N N . VAL A 1 295 ? 53.377 24.419 -73.444 1.00 56.97 295 VAL A N 1
ATOM 2473 C CA . VAL A 1 295 ? 54.461 23.539 -73.919 1.00 56.97 295 VAL A CA 1
ATOM 2474 C C . VAL A 1 295 ? 55.547 23.450 -72.844 1.00 56.97 295 VAL A C 1
ATOM 2476 O O . VAL A 1 295 ? 56.694 23.839 -73.042 1.00 56.97 295 VAL A O 1
ATOM 2479 N N . ASN A 1 296 ? 55.172 22.970 -71.660 1.00 52.88 296 ASN A N 1
ATOM 2480 C CA . ASN A 1 296 ? 56.124 22.493 -70.662 1.00 52.88 296 ASN A CA 1
ATOM 2481 C C . ASN A 1 296 ? 56.011 20.967 -70.607 1.00 52.88 296 ASN A C 1
ATOM 2483 O O . ASN A 1 296 ? 55.093 20.429 -69.996 1.00 52.88 296 ASN A O 1
ATOM 2487 N N . HIS A 1 297 ? 56.972 20.266 -71.210 1.00 53.06 297 HIS A N 1
ATOM 2488 C CA . HIS A 1 297 ? 57.113 18.803 -71.150 1.00 53.06 297 HIS A CA 1
ATOM 2489 C C . HIS A 1 297 ? 57.570 18.283 -69.765 1.00 53.06 297 HIS A C 1
ATOM 2491 O O . HIS A 1 297 ? 58.269 17.284 -69.672 1.00 53.06 297 HIS A O 1
ATOM 2497 N N . ASN A 1 298 ? 57.168 18.939 -68.672 1.00 55.31 298 ASN A N 1
ATOM 2498 C CA . ASN A 1 298 ? 57.539 18.571 -67.298 1.00 55.31 298 ASN A CA 1
ATOM 2499 C C . ASN A 1 298 ? 56.389 17.909 -66.512 1.00 55.31 298 ASN A C 1
ATOM 2501 O O . ASN A 1 298 ? 56.390 17.942 -65.285 1.00 55.31 298 ASN A O 1
ATOM 2505 N N . LEU A 1 299 ? 55.403 17.309 -67.189 1.00 52.34 299 LEU A N 1
ATOM 2506 C CA . LEU A 1 299 ? 54.297 16.584 -66.539 1.00 52.34 299 LEU A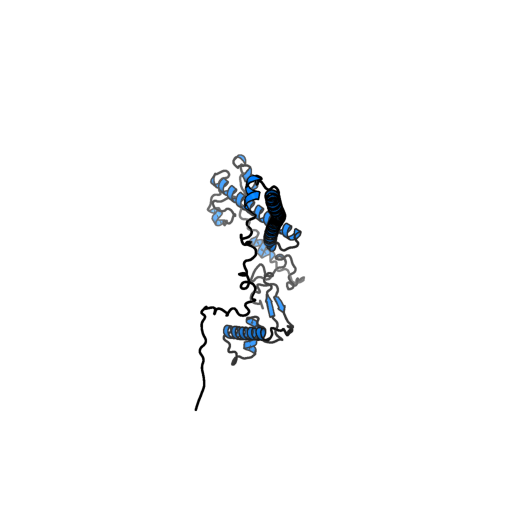 CA 1
ATOM 2507 C C . LEU A 1 299 ? 54.414 15.054 -66.607 1.00 52.34 299 LEU A C 1
ATOM 2509 O O . LEU A 1 299 ? 53.463 14.359 -66.267 1.00 52.34 299 LEU A O 1
ATOM 2513 N N . ASP A 1 300 ? 55.584 14.512 -66.947 1.00 50.00 300 ASP A N 1
ATOM 2514 C CA . ASP A 1 300 ? 55.773 13.059 -67.087 1.00 50.00 300 ASP A CA 1
ATOM 2515 C C . ASP A 1 300 ? 56.100 12.318 -65.769 1.00 50.00 300 ASP A C 1
ATOM 2517 O O . ASP A 1 300 ? 56.632 11.213 -65.772 1.00 50.00 300 ASP A O 1
ATOM 2521 N N . LEU A 1 301 ? 55.785 12.903 -64.604 1.00 51.97 301 LEU A N 1
ATOM 2522 C CA . LEU A 1 301 ? 56.129 12.316 -63.295 1.00 51.97 301 LEU A CA 1
ATOM 2523 C C . LEU A 1 301 ? 54.998 12.267 -62.251 1.00 51.97 301 LEU A C 1
ATOM 2525 O O . LEU A 1 301 ? 55.253 11.871 -61.116 1.00 51.97 301 LEU A O 1
ATOM 2529 N N . LEU A 1 302 ? 53.742 12.579 -62.602 1.00 49.06 302 LEU A N 1
ATOM 2530 C CA . LEU A 1 302 ? 52.614 12.521 -61.646 1.00 49.06 302 LEU A CA 1
ATOM 2531 C C . LEU A 1 302 ? 51.493 11.522 -61.986 1.00 49.06 302 LEU A C 1
ATOM 2533 O O . LEU A 1 302 ? 50.526 11.425 -61.234 1.00 49.06 302 LEU A O 1
ATOM 2537 N N . GLN A 1 303 ? 51.644 10.712 -63.040 1.00 51.09 303 GLN A N 1
ATOM 2538 C CA . GLN A 1 303 ? 50.733 9.594 -63.348 1.00 51.09 303 GLN A CA 1
ATOM 2539 C C . GLN A 1 303 ? 51.434 8.229 -63.462 1.00 51.09 303 GLN A C 1
ATOM 2541 O O . GLN A 1 303 ? 50.916 7.310 -64.090 1.00 51.09 303 GLN A O 1
ATOM 2546 N N . SER A 1 304 ? 52.579 8.038 -62.795 1.00 44.38 304 SER A N 1
ATOM 2547 C CA . SER A 1 304 ? 53.048 6.672 -62.537 1.00 44.38 304 SER A CA 1
ATOM 2548 C C . SER A 1 304 ? 52.283 6.092 -61.343 1.00 44.38 304 SER A C 1
ATOM 2550 O O . SER A 1 304 ? 52.305 6.611 -60.225 1.00 44.38 304 SER A O 1
ATOM 2552 N N . SER A 1 305 ? 51.555 5.004 -61.577 1.00 46.12 305 SER A N 1
ATOM 2553 C CA . SER A 1 305 ? 50.958 4.196 -60.521 1.00 46.12 305 SER A CA 1
ATOM 2554 C C . SER A 1 305 ? 52.072 3.601 -59.655 1.00 46.12 305 SER A C 1
ATOM 2556 O O . SER A 1 305 ? 52.654 2.569 -59.992 1.00 46.12 305 SER A O 1
ATOM 2558 N N . HIS A 1 306 ? 52.383 4.231 -58.523 1.00 43.59 306 HIS A N 1
ATOM 2559 C CA . HIS A 1 306 ? 53.244 3.627 -57.511 1.00 43.59 306 HIS A CA 1
ATOM 2560 C C . HIS A 1 306 ? 52.522 2.447 -56.847 1.00 43.59 306 HIS A C 1
ATOM 2562 O O . HIS A 1 306 ? 51.867 2.588 -55.813 1.00 43.59 306 HIS A O 1
ATOM 2568 N N . THR A 1 307 ? 52.669 1.249 -57.407 1.00 54.47 307 THR A N 1
ATOM 2569 C CA . THR A 1 307 ? 52.464 0.016 -56.645 1.00 54.47 307 THR A CA 1
ATOM 2570 C C . THR A 1 307 ? 53.646 -0.171 -55.694 1.00 54.47 307 THR A C 1
ATOM 2572 O O . THR A 1 307 ? 54.789 -0.176 -56.146 1.00 54.47 307 THR A O 1
ATOM 2575 N N . LYS A 1 308 ? 53.343 -0.395 -54.406 1.00 59.16 308 LYS A N 1
ATOM 2576 C CA . LYS A 1 308 ? 54.236 -0.618 -53.242 1.00 59.16 308 LYS A CA 1
ATOM 2577 C C . LYS A 1 308 ? 54.537 0.628 -52.397 1.00 59.16 308 LYS A C 1
ATOM 2579 O O . LYS A 1 308 ? 55.650 1.143 -52.373 1.00 59.16 308 LYS A O 1
ATOM 2584 N N . LYS A 1 309 ? 53.565 1.016 -51.562 1.00 49.03 309 LYS A N 1
ATOM 2585 C CA . LYS A 1 309 ? 53.869 1.669 -50.279 1.00 49.03 309 LYS A CA 1
ATOM 2586 C C . LYS A 1 309 ? 54.123 0.588 -49.224 1.00 49.03 309 LYS A C 1
ATOM 2588 O O . LYS A 1 309 ? 53.276 -0.261 -48.966 1.00 49.03 309 LYS A O 1
ATOM 2593 N N . ARG A 1 310 ? 55.329 0.623 -48.661 1.00 47.69 310 ARG A N 1
ATOM 2594 C CA . ARG A 1 310 ? 55.819 -0.191 -47.544 1.00 47.69 310 ARG A CA 1
ATOM 2595 C C . ARG A 1 310 ? 54.912 0.005 -46.323 1.00 47.69 310 ARG A C 1
ATOM 2597 O O . ARG A 1 310 ? 54.661 1.139 -45.920 1.00 47.69 310 ARG A O 1
ATOM 2604 N N . ILE A 1 311 ? 54.429 -1.100 -45.757 1.00 46.69 311 ILE A N 1
ATOM 2605 C CA . ILE A 1 311 ? 53.629 -1.127 -44.527 1.00 46.69 311 ILE A CA 1
ATOM 2606 C C . ILE A 1 311 ? 54.464 -0.523 -43.391 1.00 46.69 311 ILE A C 1
ATOM 2608 O O . ILE A 1 311 ? 55.609 -0.920 -43.163 1.00 46.69 311 ILE A O 1
ATOM 2612 N N . ARG A 1 312 ? 53.893 0.468 -42.702 1.00 39.81 312 ARG A N 1
ATOM 2613 C CA . ARG A 1 312 ? 54.454 1.071 -41.492 1.00 39.81 312 ARG A CA 1
ATOM 2614 C C . ARG A 1 312 ? 54.120 0.145 -40.323 1.00 39.81 312 ARG A C 1
ATOM 2616 O O . ARG A 1 312 ? 52.945 -0.122 -40.088 1.00 39.81 312 ARG A O 1
ATOM 2623 N N . ALA A 1 313 ? 55.139 -0.358 -39.631 1.00 39.53 313 ALA A N 1
ATOM 2624 C CA . ALA A 1 313 ? 54.959 -1.157 -38.426 1.00 39.53 313 ALA A CA 1
ATOM 2625 C C . ALA A 1 313 ? 54.235 -0.321 -37.357 1.00 39.53 313 ALA A C 1
ATOM 2627 O O . ALA A 1 313 ? 54.670 0.785 -37.026 1.00 39.53 313 ALA A O 1
ATOM 2628 N N . LEU A 1 314 ? 53.111 -0.847 -36.868 1.00 42.56 314 LEU A N 1
ATOM 2629 C CA . LEU A 1 314 ? 52.412 -0.351 -35.692 1.00 42.56 314 LEU A CA 1
ATOM 2630 C C . LEU A 1 314 ? 53.233 -0.760 -34.464 1.00 42.56 314 LEU A C 1
ATOM 2632 O O . LEU A 1 314 ? 53.369 -1.948 -34.183 1.00 42.56 314 LEU A O 1
ATOM 2636 N N . ASN A 1 315 ? 53.760 0.217 -33.733 1.00 39.06 315 ASN A N 1
ATOM 2637 C CA . ASN A 1 315 ? 54.155 0.007 -32.348 1.00 39.06 315 ASN A CA 1
ATOM 2638 C C . ASN A 1 315 ? 52.897 0.130 -31.492 1.00 39.06 315 ASN A C 1
ATOM 2640 O O . ASN A 1 315 ? 52.367 1.230 -31.331 1.00 39.06 315 ASN A O 1
ATOM 2644 N N . THR A 1 316 ? 52.434 -0.971 -30.912 1.00 38.12 316 THR A N 1
ATOM 2645 C CA . THR A 1 316 ? 51.737 -0.923 -29.626 1.00 38.12 316 THR A CA 1
ATOM 2646 C C . THR A 1 316 ? 52.032 -2.203 -28.858 1.00 38.12 316 THR A C 1
ATOM 2648 O O . THR A 1 316 ? 51.906 -3.304 -29.385 1.00 38.12 316 THR A O 1
ATOM 2651 N N . SER A 1 317 ? 52.504 -1.982 -27.636 1.00 41.03 317 SER A N 1
ATOM 2652 C CA . SER A 1 317 ? 52.646 -2.918 -26.528 1.00 41.03 317 SER A CA 1
ATOM 2653 C C . SER A 1 317 ? 51.427 -3.826 -26.376 1.00 41.03 317 SER A C 1
ATOM 2655 O O . SER A 1 317 ? 50.312 -3.317 -26.395 1.00 41.03 317 SER A O 1
ATOM 2657 N N . ASP A 1 318 ? 51.655 -5.123 -26.170 1.00 34.62 318 ASP A N 1
ATOM 2658 C CA . ASP A 1 318 ? 51.054 -5.832 -25.037 1.00 34.62 318 ASP A CA 1
ATOM 2659 C C . ASP A 1 318 ? 51.727 -7.192 -24.808 1.00 34.62 318 ASP A C 1
ATOM 2661 O O . ASP A 1 318 ? 51.817 -8.040 -25.695 1.00 34.62 318 ASP A O 1
ATOM 2665 N N . ASP A 1 319 ? 52.258 -7.323 -23.596 1.00 36.75 319 ASP A N 1
ATOM 2666 C CA . ASP A 1 319 ? 52.110 -8.450 -22.684 1.00 36.75 319 ASP A CA 1
ATOM 2667 C C . ASP A 1 319 ? 52.025 -9.878 -23.245 1.00 36.75 319 ASP A C 1
ATOM 2669 O O . ASP A 1 319 ? 51.006 -10.341 -23.747 1.00 36.75 319 ASP A O 1
ATOM 2673 N N . GLY A 1 320 ? 53.083 -10.627 -22.917 1.00 37.00 320 GLY A N 1
ATOM 2674 C CA . GLY A 1 320 ? 52.959 -11.936 -22.285 1.00 37.00 320 GLY A CA 1
ATOM 2675 C C . GLY A 1 320 ? 52.633 -13.113 -23.199 1.00 37.00 320 GLY A C 1
ATOM 2676 O O . GLY A 1 320 ? 51.509 -13.282 -23.646 1.00 37.00 320 GLY A O 1
ATOM 2677 N N . ILE A 1 321 ? 53.590 -14.032 -23.334 1.00 35.62 321 ILE A N 1
ATOM 2678 C CA . ILE A 1 321 ? 53.466 -15.411 -22.832 1.00 35.62 321 ILE A CA 1
ATOM 2679 C C . ILE A 1 321 ? 54.826 -16.103 -22.986 1.00 35.62 321 ILE A C 1
ATOM 2681 O O . ILE A 1 321 ? 55.453 -16.112 -24.043 1.00 35.62 321 ILE A O 1
ATOM 2685 N N . VAL A 1 322 ? 55.271 -16.660 -21.864 1.00 36.78 322 VAL A N 1
ATOM 2686 C CA . VAL A 1 322 ? 56.482 -17.452 -21.664 1.00 36.78 322 VAL A CA 1
ATOM 2687 C C . VAL A 1 322 ? 56.451 -18.712 -22.533 1.00 36.78 322 VAL A C 1
ATOM 2689 O O . VAL A 1 322 ? 55.521 -19.513 -22.443 1.00 36.78 322 VAL A O 1
ATOM 2692 N N . LEU A 1 323 ? 57.506 -18.912 -23.325 1.00 33.88 323 LEU A N 1
ATOM 2693 C CA . LEU A 1 323 ? 57.832 -20.194 -23.943 1.00 33.88 323 LEU A CA 1
ATOM 2694 C C . LEU A 1 323 ? 58.541 -21.083 -22.916 1.00 33.88 323 LEU A C 1
ATOM 2696 O O . LEU A 1 323 ? 59.600 -20.735 -22.399 1.00 33.88 323 LEU A O 1
ATOM 2700 N N . THR A 1 324 ? 57.965 -22.255 -22.662 1.00 47.44 324 THR A N 1
ATOM 2701 C CA . THR A 1 324 ? 58.743 -23.448 -22.308 1.00 47.44 324 THR A CA 1
ATOM 2702 C C . THR A 1 324 ? 59.270 -24.070 -23.603 1.00 47.44 324 THR A C 1
ATOM 2704 O O . THR A 1 324 ? 58.580 -24.036 -24.625 1.00 47.44 324 THR A O 1
ATOM 2707 N N . PRO A 1 325 ? 60.493 -24.617 -23.583 1.00 44.72 325 PRO A N 1
ATOM 2708 C CA . PRO A 1 325 ? 60.688 -25.931 -24.191 1.00 44.72 325 PRO A CA 1
ATOM 2709 C C . PRO A 1 325 ? 61.604 -26.816 -23.324 1.00 44.72 325 PRO A C 1
ATOM 2711 O O . PRO A 1 325 ? 62.548 -26.350 -22.701 1.00 44.72 325 PRO A O 1
ATOM 2714 N N . VAL A 1 326 ? 61.179 -28.048 -23.060 1.00 35.16 326 VAL A N 1
ATOM 2715 C CA . VAL A 1 326 ? 61.554 -29.283 -23.777 1.00 35.16 326 VAL A CA 1
ATOM 2716 C C . VAL A 1 326 ? 62.690 -30.011 -23.063 1.00 35.16 326 VAL A C 1
ATOM 2718 O O . VAL A 1 326 ? 63.806 -29.537 -22.912 1.00 35.16 326 VAL A O 1
ATOM 2721 N N . ILE A 1 327 ? 62.291 -31.199 -22.635 1.00 43.53 327 ILE A N 1
ATOM 2722 C CA . ILE A 1 327 ? 63.055 -32.354 -22.196 1.00 43.53 327 ILE A CA 1
ATOM 2723 C C . ILE A 1 327 ? 64.154 -32.698 -23.206 1.00 43.53 327 ILE A C 1
ATOM 2725 O O . ILE A 1 327 ? 63.854 -32.887 -24.384 1.00 43.53 327 ILE A O 1
ATOM 2729 N N . THR A 1 328 ? 65.367 -32.921 -22.708 1.00 46.16 328 THR A N 1
ATOM 2730 C CA . THR A 1 328 ? 66.303 -33.906 -23.261 1.00 46.16 328 THR A CA 1
ATOM 2731 C C . THR A 1 328 ? 67.037 -34.587 -22.108 1.00 46.16 328 THR A C 1
ATOM 2733 O O . THR A 1 328 ? 67.695 -33.896 -21.335 1.00 46.16 328 THR A O 1
ATOM 2736 N N . GLU A 1 329 ? 66.859 -35.913 -22.078 1.00 43.03 329 GLU A N 1
ATOM 2737 C CA . GLU A 1 329 ? 67.607 -36.996 -21.403 1.00 43.03 329 GLU A CA 1
ATOM 2738 C C . GLU A 1 329 ? 67.693 -37.043 -19.871 1.00 43.03 329 GLU A C 1
ATOM 2740 O O . GLU A 1 329 ? 68.342 -36.183 -19.237 1.00 43.03 329 GLU A O 1
#

InterPro domains:
  IPR058524 Domain of unknown function DUF8211 [PF26638] (3-97)

Solvent-accessible surface area (backbone atoms only — not comparable to full-atom values): 21306 Å² total; per-residue (Å²): 133,88,70,78,67,72,56,44,76,44,63,50,79,46,63,84,65,76,90,75,94,51,101,54,47,72,62,52,50,56,50,48,54,54,48,52,52,50,49,32,57,74,63,72,44,51,91,79,82,49,52,71,65,58,55,50,52,44,24,57,76,68,69,45,81,87,53,69,92,50,66,47,78,42,70,40,86,89,44,50,53,94,59,75,86,53,85,84,57,62,92,79,49,100,58,89,55,97,80,63,74,84,84,77,88,92,74,86,83,77,68,62,58,60,71,52,48,70,68,63,71,69,72,70,84,71,80,64,75,91,57,83,79,72,60,91,61,47,62,78,90,49,58,91,50,64,66,100,58,82,49,45,88,94,41,83,79,71,74,70,49,70,75,59,49,74,77,45,77,60,50,54,84,59,35,70,73,36,50,55,50,42,51,49,42,39,54,54,52,51,54,49,50,51,51,50,49,53,52,48,54,39,45,52,52,10,58,77,66,75,50,54,56,91,43,43,67,60,50,54,52,48,50,54,51,50,53,54,50,50,56,52,48,54,52,49,53,52,52,54,54,52,51,54,51,51,55,52,52,54,54,50,53,53,55,52,52,53,53,51,54,51,51,51,51,52,49,54,52,50,55,66,68,60,62,90,64,64,76,84,62,66,81,71,72,82,50,100,81,66,80,61,85,89,74,63,92,80,68,88,78,81,79,72,83,80,80,81,79,80,85,78,82,82,89,74,91,79,83,88,80,88,81,83,82,83,90,79,137